Protein AF-A0A1Q3EIH6-F1 (afdb_monomer)

Foldseek 3Di:
DVVVVVVVVVVVVVVVVVVVVVVVVVVVVVVVVVVVVVVVVVVVVVVVVVVVVVVVVVVVVVVVVVVPPPPDDDPPPPPPDPDPDDDDDDDDDDPDDDPDDDDDDDDDPPDPDQPPVCVVVVNDNCVVVPPPPQDVVNVVVVVVVVVVVVVVVVVVVVVVVVVVVVVVVVVVVVVVVVVVVVVCVVDPPPPPPCDPPPDPPDDDDPDPDDDDDPDDDDPPDDDDDDDPDDDDDDDDDDDDDDDDDDDDDDDDDDDDDDD

Solvent-accessible surface area (backbone atoms only — not comparable to full-atom values): 17381 Å² total; per-residue (Å²): 111,72,71,58,55,54,54,53,50,55,51,51,52,53,51,53,53,52,51,52,52,52,52,51,53,52,51,51,52,53,50,52,52,55,50,52,50,52,52,53,49,52,52,52,51,53,52,52,51,53,53,50,52,53,51,50,52,53,52,51,51,54,52,51,53,66,66,63,69,60,86,76,77,79,84,75,81,75,77,81,76,85,75,89,73,92,75,86,80,79,85,79,86,80,88,75,85,83,89,72,90,78,89,77,78,91,78,76,95,66,80,80,70,68,54,72,72,31,60,77,67,73,44,78,70,58,84,75,65,69,75,82,74,62,53,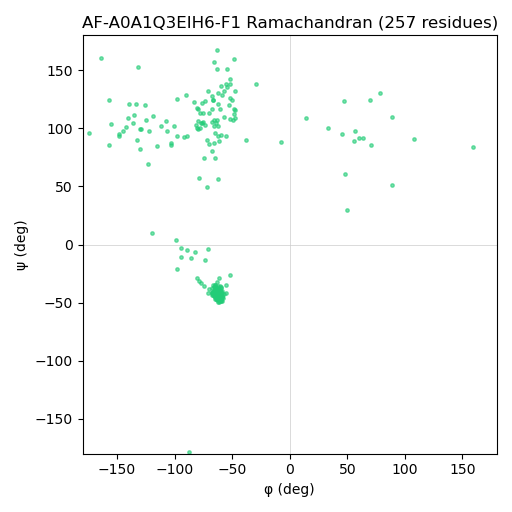71,68,57,47,53,50,50,51,52,53,50,52,50,52,53,52,52,52,49,52,51,50,54,52,48,52,53,53,50,52,54,51,51,53,52,50,52,52,51,51,49,51,53,50,50,56,50,48,52,67,75,49,63,74,76,67,73,75,79,62,81,79,78,76,79,90,72,78,90,73,87,74,88,78,80,83,88,79,93,69,89,83,72,92,76,87,74,91,76,88,80,84,78,82,77,78,87,80,92,74,89,77,81,86,78,88,81,91,79,88,86,82,88,78,88,82,86,84,84,84,88,86,88,132

Sequence (259 aa):
MRRALARVQKVKERKVEAAAKKKRVEEEVARKVAEEERKREAAAQASTARRKAAQEARKRAKQIHKISISPRRPIVELRRVKGKGKERVQAEAAGGDPDDGSNGEDNEDDDRTPCEQCRVRKLSCQMQAGVSNLTGKQLAVLESQMAQLLADNRQLREGQVKANTYHCHFNKKLNWLMMDATRRRRSPPETPEAGPSELSKKHRRIVDSDEDGKGEMEEKAEREGEEVEVEGGEEEVEEEGNELAPKKARSEKGKEREE

Secondary structure (DSSP, 8-state):
-HHHHHHHHHHHHHHHHHHHHHHHHHHHHHHHHHHHHHHHHHHHHHHHHHHHHHHHHHHHHHHHHHHH--S-----------------------------------------PPPHHHHHHT---TTSSSSTTS-HHHHHHHHHHHHHHHHHHHHHHHHHHHHHHHHHHHHHHHHHHHHHHHHHHHS-----------------------S------------------------------------------------

Mean predicted aligned error: 22.21 Å

Radius of gyration: 39.55 Å; Cα contacts (8 Å, |Δi|>4): 9; chains: 1; bounding box: 113×88×92 Å

Structure (mmCIF, N/CA/C/O backbone):
data_AF-A0A1Q3EIH6-F1
#
_entry.id   AF-A0A1Q3EIH6-F1
#
loop_
_atom_site.group_PDB
_atom_site.id
_atom_site.type_symbol
_atom_site.label_atom_id
_atom_site.label_alt_id
_atom_site.label_comp_id
_atom_site.label_asym_id
_atom_site.label_entity_id
_atom_site.label_seq_id
_atom_site.pdbx_PDB_ins_code
_atom_site.Cartn_x
_atom_site.Cartn_y
_atom_site.Cartn_z
_atom_site.occupancy
_atom_site.B_iso_or_equiv
_atom_site.auth_seq_id
_atom_site.auth_comp_id
_atom_site.auth_asym_id
_atom_site.auth_atom_id
_atom_site.pdbx_PDB_model_num
ATOM 1 N N . MET A 1 1 ? -37.575 13.767 54.301 1.00 76.44 1 MET A N 1
ATOM 2 C CA . MET A 1 1 ? -36.821 14.871 53.657 1.00 76.44 1 MET A CA 1
ATOM 3 C C . MET A 1 1 ? -35.423 14.464 53.170 1.00 76.44 1 MET A C 1
ATOM 5 O O . MET A 1 1 ? -35.231 14.416 51.963 1.00 76.44 1 MET A O 1
ATOM 9 N N . ARG A 1 2 ? -34.461 14.090 54.034 1.00 88.00 2 ARG A N 1
ATOM 10 C CA . ARG A 1 2 ? -33.053 13.825 53.625 1.00 88.00 2 ARG A CA 1
ATOM 11 C C . ARG A 1 2 ? -32.870 12.775 52.509 1.00 88.00 2 ARG A C 1
ATOM 13 O O . ARG A 1 2 ? -32.124 13.009 51.567 1.00 88.00 2 ARG A O 1
ATOM 20 N N . ARG A 1 3 ? -33.612 11.658 52.551 1.00 89.25 3 ARG A N 1
ATOM 21 C CA . ARG A 1 3 ? -33.568 10.614 51.499 1.00 89.25 3 ARG A CA 1
ATOM 22 C C . ARG A 1 3 ? -34.029 11.107 50.120 1.00 89.25 3 ARG A C 1
ATOM 24 O O . ARG A 1 3 ? -33.520 10.632 49.112 1.00 89.25 3 ARG A O 1
ATOM 31 N N . ALA A 1 4 ? -34.975 12.045 50.062 1.00 89.94 4 ALA A N 1
ATOM 32 C CA . ALA A 1 4 ? -35.469 12.581 48.793 1.00 89.94 4 ALA A CA 1
ATOM 33 C C . ALA A 1 4 ? -34.409 13.464 48.112 1.00 89.94 4 ALA A C 1
ATOM 35 O O . ALA A 1 4 ? -34.164 13.313 46.918 1.00 89.94 4 ALA A O 1
ATOM 36 N N . LEU A 1 5 ? -33.709 14.301 48.886 1.00 92.81 5 LEU A N 1
ATOM 37 C CA . LEU A 1 5 ? -32.622 15.148 48.380 1.00 92.81 5 LEU A CA 1
ATOM 38 C C . LEU A 1 5 ? -31.439 14.322 47.851 1.00 92.81 5 LEU A C 1
ATOM 40 O O . LEU A 1 5 ? -30.929 14.612 46.770 1.00 92.81 5 LEU A O 1
ATOM 44 N N . ALA A 1 6 ? -31.071 13.237 48.541 1.00 93.38 6 ALA A N 1
ATOM 45 C CA . ALA A 1 6 ? -30.008 12.333 48.093 1.00 93.38 6 ALA A CA 1
ATOM 46 C C . ALA A 1 6 ? -30.327 11.656 46.743 1.00 93.38 6 ALA A C 1
ATOM 48 O O . ALA A 1 6 ? -29.454 11.512 45.888 1.00 93.38 6 ALA A O 1
ATOM 49 N N . ARG A 1 7 ? -31.594 11.281 46.499 1.00 94.38 7 ARG A N 1
ATOM 50 C CA . ARG A 1 7 ? -32.013 10.718 45.200 1.00 94.38 7 ARG A CA 1
ATOM 51 C C . ARG A 1 7 ? -31.902 11.749 44.076 1.00 94.38 7 ARG A C 1
ATOM 53 O O . ARG A 1 7 ? -31.462 11.400 42.985 1.00 94.38 7 ARG A O 1
ATOM 60 N N . VAL A 1 8 ? -32.247 13.009 44.344 1.00 93.88 8 VAL A N 1
ATOM 61 C CA . VAL A 1 8 ? -32.117 14.102 43.367 1.00 93.88 8 VAL A CA 1
ATOM 62 C C . VAL A 1 8 ? -30.648 14.375 43.031 1.00 93.88 8 VAL A C 1
ATOM 64 O O . VAL A 1 8 ? -30.325 14.540 41.857 1.00 93.88 8 VAL A O 1
ATOM 67 N N . GLN A 1 9 ? -29.749 14.369 44.020 1.00 94.38 9 GLN A N 1
ATOM 68 C CA . GLN A 1 9 ? -28.306 14.517 43.785 1.00 94.38 9 GLN A CA 1
ATOM 69 C C . GLN A 1 9 ? -27.752 13.375 42.922 1.00 94.38 9 GLN A C 1
ATOM 71 O O . GLN A 1 9 ? -27.144 13.641 41.888 1.00 94.38 9 GLN A O 1
ATOM 76 N N . LYS A 1 10 ? -28.095 12.120 43.238 1.00 94.25 10 LYS A N 1
ATOM 77 C CA . LYS A 1 10 ? -27.665 10.950 42.455 1.00 94.25 10 LYS A CA 1
ATOM 78 C C . LYS A 1 10 ? -28.147 10.988 40.998 1.00 94.25 10 LYS A C 1
ATOM 80 O O . LYS A 1 10 ? -27.446 10.551 40.089 1.00 94.25 10 LYS A O 1
ATOM 85 N N . VAL A 1 11 ? -29.351 11.509 40.749 1.00 95.75 11 VAL A N 1
ATOM 86 C CA . VAL A 1 11 ? -29.871 11.693 39.382 1.00 95.75 11 VAL A CA 1
ATOM 87 C C . VAL A 1 11 ? -29.124 12.807 38.645 1.00 95.75 11 VAL A C 1
ATOM 89 O O . VAL A 1 11 ? -28.850 12.663 37.454 1.00 95.75 11 VAL A O 1
ATOM 92 N N . LYS A 1 12 ? -28.767 13.900 39.332 1.00 95.31 12 LYS A N 1
ATOM 93 C CA . LYS A 1 12 ? -27.964 14.983 38.746 1.00 95.31 12 LYS A CA 1
ATOM 94 C C . LYS A 1 12 ? -26.564 14.498 38.368 1.00 95.31 12 LYS A C 1
ATOM 96 O O . LYS A 1 12 ? -26.141 14.742 37.244 1.00 95.31 12 LYS A O 1
ATOM 101 N N . GLU A 1 13 ? -25.901 13.746 39.242 1.00 95.06 13 GLU A N 1
ATOM 102 C CA . GLU A 1 13 ? -24.580 13.157 38.975 1.00 95.06 13 GLU A CA 1
ATOM 103 C C . GLU A 1 13 ? -24.613 12.220 37.763 1.00 95.06 13 GLU A C 1
ATOM 105 O O . GLU A 1 13 ? -23.830 12.387 36.830 1.00 95.06 13 GLU A O 1
ATOM 110 N N . ARG A 1 14 ? -25.597 11.312 37.702 1.00 94.06 14 ARG A N 1
ATOM 111 C CA . ARG A 1 14 ? -25.783 10.415 36.548 1.00 94.06 14 ARG A CA 1
ATOM 112 C C . ARG A 1 14 ? -26.030 11.170 35.241 1.00 94.06 14 ARG A C 1
ATOM 114 O O . ARG A 1 14 ? -25.546 10.745 34.196 1.00 94.06 14 ARG A O 1
ATOM 121 N N . LYS A 1 15 ? -26.768 12.286 35.279 1.00 96.06 15 LYS A N 1
ATOM 122 C CA . LYS A 1 15 ? -26.977 13.140 34.098 1.00 96.06 15 LYS A CA 1
ATOM 123 C C . LYS A 1 15 ? -25.684 13.810 33.635 1.00 96.06 15 LYS A C 1
ATOM 125 O O . LYS A 1 15 ? -25.444 13.859 32.432 1.00 96.06 15 LYS A O 1
ATOM 130 N N . VAL A 1 16 ? -24.855 14.298 34.559 1.00 96.88 16 VAL A N 1
ATOM 131 C CA . VAL A 1 16 ? -23.557 14.909 34.223 1.00 96.88 16 VAL A CA 1
ATOM 132 C C . VAL A 1 16 ? -22.600 13.864 33.648 1.00 96.88 16 VAL A C 1
ATOM 134 O O . VAL A 1 16 ? -21.972 14.113 32.621 1.00 96.88 16 VAL A O 1
ATOM 137 N N . GLU A 1 17 ? -22.540 12.671 34.238 1.00 95.06 17 GLU A N 1
ATOM 138 C CA . GLU A 1 17 ? -21.691 11.585 33.743 1.00 95.06 17 GLU A CA 1
ATOM 139 C C . GLU A 1 17 ? -22.130 11.106 32.349 1.00 95.06 17 GLU A C 1
ATOM 141 O O . GLU A 1 17 ? -21.298 10.934 31.457 1.00 95.06 17 GLU A O 1
ATOM 146 N N . ALA A 1 18 ? -23.439 10.954 32.119 1.00 93.62 18 ALA A N 1
ATOM 147 C CA . ALA A 1 18 ? -23.974 10.594 30.807 1.00 93.62 18 ALA A CA 1
ATOM 148 C C . ALA A 1 18 ? -23.667 11.664 29.744 1.00 93.62 18 ALA A C 1
ATOM 150 O O . ALA A 1 18 ? -23.275 11.327 28.625 1.00 93.62 18 ALA A O 1
ATOM 151 N N . ALA A 1 19 ? -23.782 12.950 30.094 1.00 94.62 19 ALA A N 1
ATOM 152 C CA . ALA A 1 19 ? -23.421 14.048 29.199 1.00 94.62 19 ALA A CA 1
ATOM 153 C C . ALA A 1 19 ? -21.915 14.060 28.878 1.00 94.62 19 ALA A C 1
ATOM 155 O O . ALA A 1 19 ? -21.535 14.249 27.723 1.00 94.62 19 ALA A O 1
ATOM 156 N N . ALA A 1 20 ? -21.056 13.792 29.867 1.00 95.19 20 ALA A N 1
ATOM 157 C CA . ALA A 1 20 ? -19.612 13.697 29.665 1.00 95.19 20 ALA A CA 1
ATOM 158 C C . ALA A 1 20 ? -19.228 12.512 28.762 1.00 95.19 20 ALA A C 1
ATOM 160 O O . ALA A 1 20 ? -18.404 12.674 27.863 1.00 95.19 20 ALA A O 1
ATOM 161 N N . LYS A 1 21 ? -19.855 11.341 28.947 1.00 94.62 21 LYS A N 1
ATOM 162 C CA . LYS A 1 21 ? -19.646 10.170 28.077 1.00 94.62 21 LYS A CA 1
ATOM 163 C C . LYS A 1 21 ? -20.075 10.456 26.641 1.00 94.62 21 LYS A C 1
ATOM 165 O O . LYS A 1 21 ? -19.303 10.195 25.726 1.00 94.62 21 LYS A O 1
ATOM 170 N N . LYS A 1 22 ? -21.247 11.069 26.444 1.00 94.00 22 LYS A N 1
ATOM 171 C CA . LYS A 1 22 ? -21.721 11.457 25.107 1.00 94.00 22 LYS A CA 1
ATOM 172 C C . LYS A 1 22 ? -20.745 12.413 24.413 1.00 94.00 22 LYS A C 1
ATOM 174 O O . LYS A 1 22 ? -20.398 12.183 23.261 1.00 94.00 22 LYS A O 1
ATOM 179 N N . LYS A 1 23 ? -20.247 13.426 25.129 1.00 93.88 23 LYS A N 1
ATOM 180 C CA . LYS A 1 23 ? -19.288 14.395 24.578 1.00 93.88 23 LYS A CA 1
ATOM 181 C C . LYS A 1 23 ? -17.956 13.747 24.177 1.00 93.88 23 LYS A C 1
ATOM 183 O O . LYS A 1 23 ? -17.394 14.117 23.156 1.00 93.88 23 LYS A O 1
ATOM 188 N N . ARG A 1 24 ? -17.467 12.765 24.946 1.00 93.88 24 ARG A N 1
ATOM 189 C CA . ARG A 1 24 ? -16.240 12.021 24.604 1.00 93.88 24 ARG A CA 1
ATOM 190 C C . ARG A 1 24 ? -16.396 11.198 23.328 1.00 93.88 24 ARG A C 1
ATOM 192 O O . ARG A 1 24 ? -15.501 11.224 22.494 1.00 93.88 24 ARG A O 1
ATOM 199 N N . VAL A 1 25 ? -17.530 10.514 23.167 1.00 95.12 25 VAL A N 1
ATOM 200 C CA . VAL A 1 25 ? -17.816 9.737 21.950 1.00 95.12 25 VAL A CA 1
ATOM 201 C C . VAL A 1 25 ? -17.898 10.657 20.730 1.00 95.12 25 VAL A C 1
ATOM 203 O O . VAL A 1 25 ? -17.315 10.359 19.695 1.00 95.12 25 VAL A O 1
ATOM 206 N N . GLU A 1 26 ? -18.567 11.803 20.857 1.00 92.94 26 GLU A N 1
ATOM 207 C CA . GLU A 1 26 ? -18.682 12.782 19.770 1.00 92.94 26 GLU A CA 1
ATOM 208 C C . GLU A 1 26 ? -17.318 13.368 19.364 1.00 92.94 26 GLU A C 1
ATOM 210 O O . GLU A 1 26 ? -17.013 13.459 18.176 1.00 92.94 26 GLU A O 1
ATOM 215 N N . GLU A 1 27 ? -16.459 13.694 20.3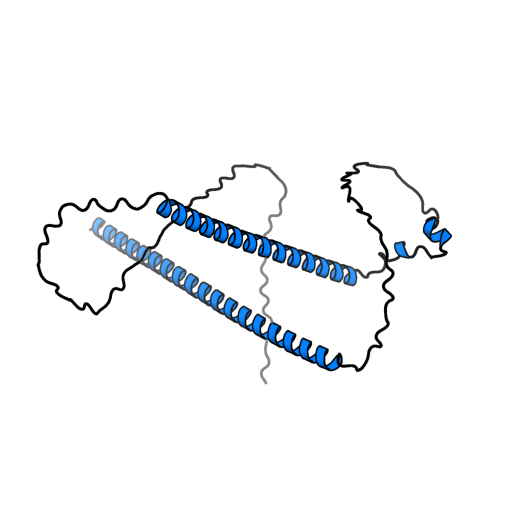35 1.00 94.25 27 GLU A N 1
ATOM 216 C CA . GLU A 1 27 ? -15.100 14.172 20.060 1.00 94.25 27 GLU A CA 1
ATOM 217 C C . GLU A 1 27 ? -14.230 13.097 19.388 1.00 94.25 27 GLU A C 1
ATOM 219 O O . GLU A 1 27 ? -13.470 13.402 18.469 1.00 94.25 27 GLU A O 1
ATOM 224 N N . GLU A 1 28 ? -14.345 11.834 19.804 1.00 94.00 28 GLU A N 1
ATOM 225 C CA . GLU A 1 28 ? -13.605 10.730 19.188 1.00 94.00 28 GLU A CA 1
ATOM 226 C C . GLU A 1 28 ? -14.033 10.504 17.731 1.00 94.00 28 GLU A C 1
ATOM 228 O O . GLU A 1 28 ? -13.183 10.337 16.852 1.00 94.00 28 GLU A O 1
ATOM 233 N N . VAL A 1 29 ? -15.339 10.562 17.455 1.00 95.06 29 VAL A N 1
ATOM 234 C CA . VAL A 1 29 ? -15.869 10.476 16.088 1.00 95.06 29 VAL A CA 1
ATOM 235 C C . VAL A 1 29 ? -15.356 11.643 15.243 1.00 95.06 29 VAL A C 1
ATOM 237 O O . VAL A 1 29 ? -14.861 11.419 14.139 1.00 95.06 29 VAL A O 1
ATOM 240 N N . ALA A 1 30 ? -15.373 12.872 15.769 1.00 94.25 30 ALA A N 1
ATOM 241 C CA . ALA A 1 30 ? -14.841 14.037 15.064 1.00 94.25 30 ALA A CA 1
ATOM 242 C C . ALA A 1 30 ? -13.336 13.905 14.757 1.00 94.25 30 ALA A C 1
ATOM 244 O O . ALA A 1 30 ? -12.897 14.235 13.653 1.00 94.25 30 ALA A O 1
ATOM 245 N N . ARG A 1 31 ? -12.541 13.368 15.694 1.00 93.06 31 ARG A N 1
ATOM 246 C CA . ARG A 1 31 ? -11.108 13.102 15.478 1.00 93.06 31 ARG A CA 1
ATOM 247 C C . ARG A 1 31 ? -10.876 12.054 14.391 1.00 93.06 31 ARG A C 1
ATOM 249 O O . ARG A 1 31 ? -10.030 12.276 13.528 1.00 93.06 31 ARG A O 1
ATOM 256 N N . LYS A 1 32 ? -11.637 10.954 14.395 1.00 94.75 32 LYS A N 1
ATOM 257 C CA . LYS A 1 32 ? -11.537 9.897 13.373 1.00 94.75 32 LYS A CA 1
ATOM 258 C C . LYS A 1 32 ? -11.872 10.419 11.976 1.00 94.75 32 LYS A C 1
ATOM 260 O O . LYS A 1 32 ? -11.145 10.118 11.034 1.00 94.75 32 LYS A O 1
ATOM 265 N N . VAL A 1 33 ? -12.912 11.246 11.849 1.00 94.38 33 VAL A N 1
ATOM 266 C CA . VAL A 1 33 ? -13.287 11.871 10.568 1.00 94.38 33 VAL A CA 1
ATOM 267 C C . VAL A 1 33 ? -12.188 12.817 10.071 1.00 94.38 33 VAL A C 1
ATOM 269 O O . VAL A 1 33 ? -11.770 12.716 8.920 1.00 94.38 33 VAL A O 1
ATOM 272 N N . ALA A 1 34 ? -11.653 13.680 10.941 1.00 94.38 34 ALA A N 1
ATOM 273 C CA . ALA A 1 34 ? -10.580 14.605 10.570 1.00 94.38 34 ALA A CA 1
ATOM 274 C C . ALA A 1 34 ? -9.273 13.884 10.183 1.00 94.38 34 ALA A C 1
ATOM 276 O O . ALA A 1 34 ? -8.552 14.321 9.284 1.00 94.38 34 ALA A O 1
ATOM 277 N N . GLU A 1 35 ? -8.944 12.775 10.849 1.00 92.88 35 GLU A N 1
ATOM 278 C CA . GLU A 1 35 ? -7.783 11.955 10.494 1.00 92.88 35 GLU A CA 1
ATOM 279 C C . GLU A 1 35 ? -7.966 11.274 9.131 1.00 92.88 35 GLU A C 1
ATOM 281 O O . GLU A 1 35 ? -7.036 11.237 8.321 1.00 92.88 35 GLU A O 1
ATOM 286 N N . GLU A 1 36 ? -9.164 10.759 8.850 1.00 92.38 36 GLU A N 1
ATOM 287 C CA . GLU A 1 36 ? -9.474 10.126 7.570 1.00 92.38 36 GLU A CA 1
ATOM 288 C C . GLU A 1 36 ? -9.404 11.127 6.407 1.00 92.38 36 GLU A C 1
ATOM 290 O O . GLU A 1 36 ? -8.822 10.828 5.362 1.00 92.38 36 GLU A O 1
ATOM 295 N N . GLU A 1 37 ? -9.906 12.346 6.607 1.00 93.94 37 GLU A N 1
ATOM 296 C CA . GLU A 1 37 ? -9.811 13.427 5.625 1.00 93.94 37 GLU A CA 1
ATOM 297 C C . GLU A 1 37 ? -8.350 13.794 5.325 1.00 93.94 37 GLU A C 1
ATOM 299 O O . GLU A 1 37 ? -7.954 13.847 4.158 1.00 93.94 37 GLU A O 1
ATOM 304 N N . ARG A 1 38 ? -7.502 13.919 6.357 1.00 93.69 38 ARG A N 1
ATOM 305 C CA . ARG A 1 38 ? -6.055 14.148 6.177 1.00 93.69 38 ARG A CA 1
ATOM 306 C C . ARG A 1 38 ? -5.379 13.017 5.404 1.00 93.69 38 ARG A C 1
ATOM 308 O O . ARG A 1 38 ? -4.519 13.279 4.563 1.00 93.69 38 ARG A O 1
ATOM 315 N N . LYS A 1 39 ? -5.765 11.759 5.649 1.00 92.81 39 LYS A N 1
ATOM 316 C CA . LYS A 1 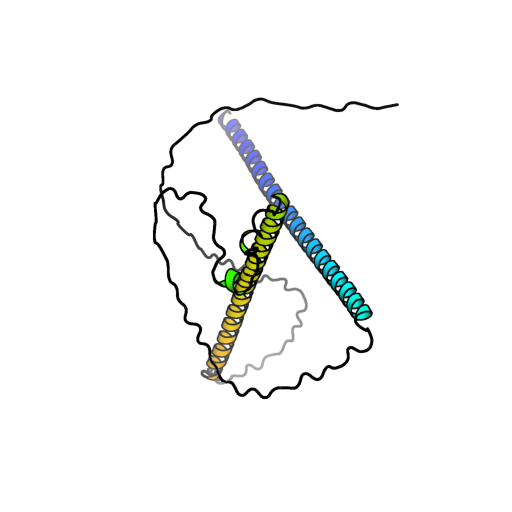39 ? -5.253 10.604 4.889 1.00 92.81 39 LYS A CA 1
ATOM 317 C C . LYS A 1 39 ? -5.672 10.673 3.419 1.00 92.81 39 LYS A C 1
ATOM 319 O O . LYS A 1 39 ? -4.839 10.427 2.543 1.00 92.81 39 LYS A O 1
ATOM 32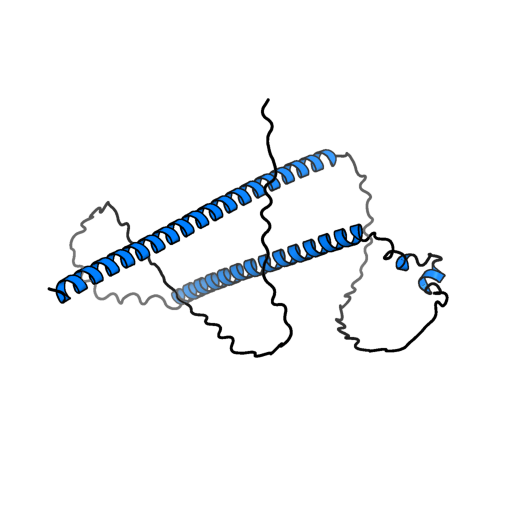4 N N . ARG A 1 40 ? -6.926 11.042 3.132 1.00 92.44 40 ARG A N 1
ATOM 325 C CA . ARG A 1 40 ? -7.424 11.230 1.757 1.00 92.44 40 ARG A CA 1
ATOM 326 C C . ARG A 1 40 ? -6.689 12.363 1.043 1.00 92.44 40 ARG A C 1
ATOM 328 O O . ARG A 1 40 ? -6.277 12.187 -0.105 1.00 92.44 40 ARG A O 1
ATOM 335 N N . GLU A 1 41 ? -6.460 13.486 1.719 1.00 92.81 41 GLU A N 1
ATOM 336 C CA . GLU A 1 41 ? -5.722 14.615 1.153 1.00 92.81 41 GLU A CA 1
ATOM 337 C C . GLU A 1 41 ? -4.261 14.245 0.860 1.00 92.81 41 GLU A C 1
ATOM 339 O O . GLU A 1 41 ? -3.779 14.461 -0.254 1.00 92.81 41 GLU A O 1
ATOM 344 N N . ALA A 1 42 ? -3.572 13.593 1.802 1.00 94.19 42 ALA A N 1
ATOM 345 C CA . ALA A 1 42 ? -2.201 13.125 1.604 1.00 94.19 42 ALA A CA 1
ATOM 346 C C . ALA A 1 42 ? -2.092 12.138 0.426 1.00 94.19 42 ALA A C 1
ATOM 348 O O . ALA A 1 42 ? -1.169 12.230 -0.389 1.00 94.19 42 ALA A O 1
ATOM 349 N N . ALA A 1 43 ? -3.060 11.228 0.278 1.00 92.31 43 ALA A N 1
ATOM 350 C CA . ALA A 1 43 ? -3.115 10.303 -0.851 1.00 92.31 43 ALA A CA 1
ATOM 351 C C . ALA A 1 43 ? -3.329 11.031 -2.193 1.00 92.31 43 ALA A C 1
ATOM 353 O O . ALA A 1 43 ? -2.666 10.714 -3.189 1.00 92.31 43 ALA A O 1
ATOM 354 N N . ALA A 1 44 ? -4.206 12.039 -2.226 1.00 94.50 44 ALA A N 1
ATOM 355 C CA . ALA A 1 44 ? -4.424 12.869 -3.408 1.00 94.50 44 ALA A CA 1
ATOM 356 C C . ALA A 1 44 ? -3.155 13.655 -3.783 1.00 94.50 44 ALA A C 1
ATOM 358 O O . ALA A 1 44 ? -2.728 13.633 -4.943 1.00 94.50 44 ALA A O 1
ATOM 359 N N . GLN A 1 45 ? -2.489 14.272 -2.804 1.00 93.25 45 GLN A N 1
ATOM 360 C CA . GLN A 1 45 ? -1.227 14.982 -3.010 1.00 93.25 45 GLN A CA 1
ATOM 361 C C . GLN A 1 45 ? -0.136 14.041 -3.546 1.00 93.25 45 GLN A C 1
ATOM 363 O O . GLN A 1 45 ? 0.489 14.349 -4.565 1.00 93.25 45 GLN A O 1
ATOM 368 N N . ALA A 1 46 ? 0.026 12.848 -2.969 1.00 93.06 46 ALA A N 1
ATOM 369 C CA . ALA A 1 46 ? 0.983 11.850 -3.449 1.00 93.06 46 ALA A CA 1
ATOM 370 C C . ALA A 1 46 ? 0.698 11.407 -4.898 1.00 93.06 46 ALA A C 1
ATOM 372 O O . ALA A 1 46 ? 1.620 11.287 -5.711 1.00 93.06 46 ALA A O 1
ATOM 373 N N . SER A 1 47 ? -0.574 11.214 -5.261 1.00 93.38 47 SER A N 1
ATOM 374 C CA . SER A 1 47 ? -0.979 10.887 -6.635 1.00 93.38 47 SER A CA 1
ATOM 375 C C . SER A 1 47 ? -0.621 12.005 -7.623 1.00 93.38 47 SER A C 1
ATOM 377 O O . SER A 1 47 ? -0.028 11.754 -8.680 1.00 93.38 47 SER A O 1
ATOM 379 N N . THR A 1 48 ? -0.895 13.264 -7.265 1.00 94.94 48 THR A N 1
ATOM 380 C CA . THR A 1 48 ? -0.534 14.409 -8.115 1.00 94.94 48 THR A CA 1
ATOM 381 C C . THR A 1 48 ? 0.981 14.567 -8.268 1.00 94.94 48 THR A C 1
ATOM 383 O O . THR A 1 48 ? 1.451 14.813 -9.382 1.00 94.94 48 THR A O 1
ATOM 386 N N . ALA A 1 49 ? 1.758 14.351 -7.202 1.00 95.25 49 ALA A N 1
ATOM 387 C CA . ALA A 1 49 ? 3.219 14.373 -7.241 1.00 95.25 49 ALA A CA 1
ATOM 388 C C . ALA A 1 49 ? 3.778 13.286 -8.175 1.00 95.25 49 ALA A C 1
ATOM 390 O O . ALA A 1 49 ? 4.594 13.587 -9.050 1.00 95.25 49 ALA A O 1
ATOM 391 N N . ARG A 1 50 ? 3.267 12.047 -8.087 1.00 90.81 50 ARG A N 1
ATOM 392 C CA . ARG A 1 50 ? 3.637 10.946 -9.000 1.00 90.81 50 ARG A CA 1
ATOM 393 C C . ARG A 1 50 ? 3.334 11.282 -10.458 1.00 90.81 50 ARG A C 1
ATOM 395 O O . ARG A 1 50 ? 4.169 11.053 -11.332 1.00 90.81 50 ARG A O 1
ATOM 402 N N . ARG A 1 51 ? 2.166 11.873 -10.736 1.00 95.88 51 ARG A N 1
ATOM 403 C CA . ARG A 1 51 ? 1.794 12.298 -12.095 1.00 95.88 51 ARG A CA 1
ATOM 404 C C . ARG A 1 51 ? 2.736 13.379 -12.630 1.00 95.88 51 ARG A C 1
ATOM 406 O O . ARG A 1 51 ? 3.142 13.293 -13.790 1.00 95.88 51 ARG A O 1
ATOM 413 N N . LYS A 1 52 ? 3.107 14.365 -11.806 1.00 96.88 52 LYS A N 1
ATOM 414 C CA . LYS A 1 52 ? 4.075 15.413 -12.176 1.00 96.88 52 LYS A CA 1
ATOM 415 C C . LYS A 1 52 ? 5.458 14.821 -12.465 1.00 96.88 52 LYS A C 1
ATOM 417 O O . LYS A 1 52 ? 6.003 15.084 -13.535 1.00 96.88 52 LYS A O 1
ATOM 422 N N . ALA A 1 53 ? 5.967 13.953 -11.590 1.00 94.31 53 ALA A N 1
ATOM 423 C CA . ALA A 1 53 ? 7.252 13.277 -11.779 1.00 94.31 53 ALA A CA 1
ATOM 424 C C . ALA A 1 53 ? 7.283 12.438 -13.071 1.00 94.31 53 ALA A C 1
ATOM 426 O O . ALA A 1 53 ? 8.217 12.537 -13.866 1.00 94.31 53 ALA A O 1
ATOM 427 N N . ALA A 1 54 ? 6.219 11.676 -13.351 1.00 94.81 54 ALA A N 1
ATOM 428 C CA . ALA A 1 54 ? 6.108 10.899 -14.585 1.00 94.81 54 ALA A CA 1
ATOM 429 C C . ALA A 1 54 ? 6.075 11.786 -15.844 1.00 94.81 54 ALA A C 1
ATOM 431 O O . ALA A 1 54 ? 6.666 11.446 -16.872 1.00 94.81 54 ALA A O 1
ATOM 432 N N . GLN A 1 55 ? 5.399 12.938 -15.787 1.00 96.31 55 GLN A N 1
ATOM 433 C CA . GLN A 1 55 ? 5.399 13.899 -16.892 1.00 96.31 55 GLN A CA 1
ATOM 434 C C . GLN A 1 55 ? 6.778 14.527 -17.113 1.00 96.31 55 GLN A C 1
ATOM 436 O O . GLN A 1 55 ? 7.194 14.680 -18.263 1.00 96.31 55 GLN A O 1
ATOM 441 N N . GLU A 1 56 ? 7.498 14.866 -16.047 1.00 96.94 56 GLU A N 1
ATOM 442 C CA . GLU A 1 56 ? 8.859 15.391 -16.144 1.00 96.94 56 GLU A CA 1
ATOM 443 C C . GLU A 1 56 ? 9.822 14.354 -16.736 1.00 96.94 56 GLU A C 1
ATOM 445 O O . GLU A 1 56 ? 10.545 14.663 -17.684 1.00 96.94 56 GLU A O 1
ATOM 450 N N . ALA A 1 57 ? 9.757 13.100 -16.279 1.00 93.12 57 ALA A N 1
ATOM 451 C CA . ALA A 1 57 ? 10.542 12.003 -16.841 1.00 93.12 57 ALA A CA 1
ATOM 452 C C . ALA A 1 57 ? 10.287 11.834 -18.350 1.00 93.12 57 ALA A C 1
ATOM 454 O O . ALA A 1 57 ? 11.228 11.716 -19.137 1.00 93.12 57 ALA A O 1
ATOM 455 N N . ARG A 1 58 ? 9.022 11.925 -18.789 1.00 93.12 58 ARG A N 1
ATOM 456 C CA . ARG A 1 58 ? 8.667 11.911 -20.221 1.00 93.12 58 ARG A CA 1
ATOM 457 C C . ARG A 1 58 ? 9.262 13.097 -20.986 1.00 93.12 58 ARG A C 1
ATOM 459 O O . ARG A 1 58 ? 9.693 12.921 -22.125 1.00 93.12 58 ARG A O 1
ATOM 466 N N . LYS A 1 59 ? 9.288 14.300 -20.400 1.00 94.44 59 LYS A N 1
ATOM 467 C CA . LYS A 1 59 ? 9.921 15.479 -21.022 1.00 94.44 59 LYS A CA 1
ATOM 468 C C . LYS A 1 59 ? 11.433 15.284 -21.169 1.00 94.44 59 LYS A C 1
ATOM 470 O O . LYS A 1 59 ? 11.955 15.525 -22.257 1.00 94.44 59 LYS A O 1
ATOM 475 N N . ARG A 1 60 ? 12.108 14.778 -20.130 1.00 90.56 60 ARG A N 1
ATOM 476 C CA . ARG A 1 60 ? 13.548 14.467 -20.160 1.00 90.56 60 ARG A CA 1
ATOM 477 C C . ARG A 1 60 ? 13.879 13.407 -21.212 1.00 90.56 60 ARG A C 1
ATOM 479 O O . ARG A 1 60 ? 14.772 13.617 -22.023 1.00 90.56 60 ARG A O 1
ATOM 486 N N . ALA A 1 61 ? 13.101 12.326 -21.287 1.00 89.44 61 ALA A N 1
ATOM 487 C CA . ALA A 1 61 ? 13.281 11.293 -22.309 1.00 89.44 61 ALA A CA 1
ATOM 488 C C . ALA A 1 61 ? 13.161 11.855 -23.739 1.00 89.44 61 ALA A C 1
ATOM 490 O O . ALA A 1 61 ? 13.976 11.542 -24.606 1.00 89.44 61 ALA A O 1
ATOM 491 N N . LYS A 1 62 ? 12.191 12.750 -23.984 1.00 89.00 62 LYS A N 1
ATOM 492 C CA . LYS A 1 62 ? 12.053 13.437 -25.280 1.00 89.00 62 LYS A CA 1
ATOM 493 C C . LYS A 1 62 ? 13.236 14.359 -25.591 1.00 89.00 62 LYS A C 1
ATOM 495 O O . LYS A 1 62 ? 13.624 14.447 -26.752 1.00 89.00 62 LYS A O 1
ATOM 500 N N . GLN A 1 63 ? 13.805 15.044 -24.598 1.00 86.31 63 GLN A N 1
ATOM 501 C CA . GLN A 1 63 ? 15.019 15.848 -24.791 1.00 86.31 63 GLN A CA 1
ATOM 502 C C . GLN A 1 63 ? 16.226 14.975 -25.146 1.00 86.31 63 GLN A C 1
ATOM 504 O O . GLN A 1 63 ? 16.926 15.290 -26.104 1.00 86.31 63 GLN A O 1
ATOM 509 N N . ILE A 1 64 ? 16.421 13.852 -24.449 1.00 79.88 64 ILE A N 1
ATOM 510 C CA . ILE A 1 64 ? 17.493 12.894 -24.758 1.00 79.88 64 ILE A CA 1
ATOM 511 C C . ILE A 1 64 ? 17.348 12.383 -26.194 1.00 79.88 64 ILE A C 1
ATOM 513 O O . ILE A 1 64 ? 18.322 12.392 -26.941 1.00 79.88 64 ILE A O 1
ATOM 517 N N . HIS A 1 65 ? 16.130 12.026 -26.617 1.00 72.44 65 HIS A N 1
ATOM 518 C CA . HIS A 1 65 ? 15.891 11.553 -27.981 1.00 72.44 65 HIS A CA 1
ATOM 519 C C . HIS A 1 65 ? 16.225 12.609 -29.048 1.00 72.44 65 HIS A C 1
ATOM 521 O O . HIS A 1 65 ? 16.758 12.268 -30.098 1.00 72.44 65 HIS A O 1
ATOM 527 N N . LYS A 1 66 ? 15.980 13.900 -28.777 1.00 71.69 66 LYS A N 1
ATOM 528 C CA . LYS A 1 66 ? 16.363 14.992 -29.690 1.00 71.69 66 LYS A CA 1
ATOM 529 C C . LYS A 1 66 ? 17.880 15.161 -29.816 1.00 71.69 66 LYS A C 1
ATOM 531 O O . LYS A 1 66 ? 18.350 15.487 -30.897 1.00 71.69 66 LYS A O 1
ATOM 536 N N . ILE A 1 67 ? 18.634 14.929 -28.741 1.00 71.88 67 ILE A N 1
ATOM 537 C CA . ILE A 1 67 ? 20.104 15.034 -28.740 1.00 71.88 67 ILE A CA 1
ATOM 538 C C . ILE A 1 67 ? 20.744 13.767 -29.341 1.00 71.88 67 ILE A C 1
ATOM 540 O O . ILE A 1 67 ? 21.813 13.835 -29.941 1.00 71.88 67 ILE A O 1
ATOM 544 N N . SER A 1 68 ? 20.084 12.607 -29.234 1.00 57.78 68 SER A N 1
ATOM 545 C CA . SER A 1 68 ? 20.601 11.329 -29.737 1.00 57.78 68 SER A CA 1
ATOM 546 C C . SER A 1 68 ? 20.372 11.084 -31.231 1.00 57.78 68 SER A C 1
ATOM 548 O O . SER A 1 68 ? 20.912 10.112 -31.757 1.00 57.78 68 SER A O 1
ATOM 550 N N . ILE A 1 69 ? 19.623 11.940 -31.938 1.00 56.00 69 ILE A N 1
ATOM 551 C CA . ILE A 1 69 ? 19.603 11.959 -33.414 1.00 56.00 69 ILE A CA 1
ATOM 552 C C . ILE A 1 69 ? 20.872 12.689 -33.889 1.00 56.00 69 ILE A C 1
ATOM 554 O O . ILE A 1 69 ? 20.833 13.711 -34.564 1.00 56.00 69 ILE A O 1
ATOM 558 N N . SER A 1 70 ? 22.030 12.173 -33.477 1.00 51.47 70 SER A N 1
ATOM 559 C CA . SER A 1 70 ? 23.300 12.484 -34.119 1.00 51.47 70 SER A CA 1
ATOM 560 C C . SER A 1 70 ? 23.417 11.558 -35.334 1.00 51.47 70 SER A C 1
ATOM 562 O O . SER A 1 70 ? 23.275 10.337 -35.184 1.00 51.47 70 SER A O 1
ATOM 564 N N . PRO A 1 71 ? 23.587 12.095 -36.552 1.00 55.62 71 PRO A N 1
ATOM 565 C CA . PRO A 1 71 ? 23.592 11.290 -37.757 1.00 55.62 71 PRO A CA 1
ATOM 566 C C . PRO A 1 71 ? 24.833 10.390 -37.778 1.00 55.62 71 PRO A C 1
ATOM 568 O O . PRO A 1 71 ? 25.958 10.867 -37.697 1.00 55.62 71 PRO A O 1
ATOM 571 N N . ARG A 1 72 ? 24.601 9.086 -37.983 1.00 50.34 72 ARG A N 1
ATOM 572 C CA . ARG A 1 72 ? 25.590 8.075 -38.403 1.00 50.34 72 ARG A CA 1
ATOM 573 C C . ARG A 1 72 ? 26.644 7.708 -37.352 1.00 50.34 72 ARG A C 1
ATOM 575 O O . ARG A 1 72 ? 27.793 8.132 -37.418 1.00 50.34 72 ARG A O 1
ATOM 582 N N . ARG A 1 73 ? 26.307 6.752 -36.480 1.00 55.28 73 ARG A N 1
ATOM 583 C CA . ARG A 1 73 ? 27.342 5.807 -36.035 1.00 55.28 73 ARG A CA 1
ATOM 584 C C . ARG A 1 73 ? 27.613 4.841 -37.196 1.00 55.28 73 ARG A C 1
ATOM 586 O O . ARG A 1 73 ? 26.649 4.243 -37.679 1.00 55.28 73 ARG A O 1
ATOM 593 N N . PRO A 1 74 ? 28.859 4.710 -37.682 1.00 57.06 74 PRO A N 1
ATOM 594 C CA . PRO A 1 74 ? 29.191 3.702 -38.676 1.00 57.06 74 PRO A CA 1
ATOM 595 C C . PRO A 1 74 ? 28.852 2.326 -38.102 1.00 57.06 74 PRO A C 1
ATOM 597 O O . PRO A 1 74 ? 29.225 2.001 -36.973 1.00 57.06 74 PRO A O 1
ATOM 600 N N . ILE A 1 75 ? 28.094 1.548 -38.870 1.00 57.41 75 ILE A N 1
ATOM 601 C CA . ILE A 1 75 ? 27.825 0.142 -38.585 1.00 57.41 75 ILE A CA 1
ATOM 602 C C . ILE A 1 75 ? 29.173 -0.565 -38.709 1.00 57.41 75 ILE A C 1
ATOM 604 O O . ILE A 1 75 ? 29.629 -0.864 -39.807 1.00 57.41 75 ILE A O 1
ATOM 608 N N . VAL A 1 76 ? 29.855 -0.764 -37.584 1.00 63.44 76 VAL A N 1
ATOM 609 C CA . VAL A 1 76 ? 31.001 -1.666 -37.540 1.00 63.44 76 VAL A CA 1
ATOM 610 C C . VAL A 1 76 ? 30.413 -3.069 -37.567 1.00 63.44 76 VAL A C 1
ATOM 612 O O . VAL A 1 76 ? 29.808 -3.516 -36.591 1.00 63.44 76 VAL A O 1
ATOM 615 N N . GLU A 1 77 ? 30.520 -3.732 -38.716 1.00 57.81 77 GLU A N 1
ATOM 616 C CA . GLU A 1 77 ? 30.160 -5.136 -38.883 1.00 57.81 77 GLU A CA 1
ATOM 617 C C . GLU A 1 77 ? 31.013 -5.988 -37.935 1.00 57.81 77 GLU A C 1
ATOM 619 O O . GLU A 1 77 ? 32.141 -6.379 -38.236 1.00 57.81 77 GLU A O 1
ATOM 624 N N . LEU A 1 78 ? 30.478 -6.279 -36.750 1.00 58.91 78 LEU A N 1
ATOM 625 C CA . LEU A 1 78 ? 31.041 -7.291 -35.870 1.00 58.91 78 LEU A CA 1
ATOM 626 C C . LEU A 1 78 ? 30.884 -8.640 -36.573 1.00 58.91 78 LEU A C 1
ATOM 628 O O . LEU A 1 78 ? 29.796 -9.221 -36.612 1.00 58.91 78 LEU A O 1
ATOM 632 N N . ARG A 1 79 ? 31.988 -9.123 -37.154 1.00 56.44 79 ARG A N 1
ATOM 633 C CA . ARG A 1 79 ? 32.119 -10.474 -37.706 1.00 56.44 79 ARG A CA 1
ATOM 634 C C . ARG A 1 79 ? 31.581 -11.472 -36.678 1.00 56.44 79 ARG A C 1
ATOM 636 O O . ARG A 1 79 ? 32.202 -11.708 -35.645 1.00 56.44 79 ARG A O 1
ATOM 643 N N . ARG A 1 80 ? 30.424 -12.071 -36.974 1.00 55.81 80 ARG A N 1
ATOM 644 C CA . ARG A 1 80 ? 29.881 -13.218 -36.240 1.00 55.81 80 ARG A CA 1
ATOM 645 C C . ARG A 1 80 ? 30.857 -14.385 -36.381 1.00 55.81 80 ARG A C 1
ATOM 647 O O . ARG A 1 80 ? 30.794 -15.145 -37.344 1.00 55.81 80 ARG A O 1
ATOM 654 N N . VAL A 1 81 ? 31.768 -14.523 -35.424 1.00 52.72 81 VAL A N 1
ATOM 655 C CA . VAL A 1 81 ? 32.562 -15.740 -35.257 1.00 52.72 81 VAL A CA 1
ATOM 656 C C . VAL A 1 81 ? 31.624 -16.861 -34.821 1.00 52.72 81 VAL A C 1
ATOM 658 O O . VAL A 1 81 ? 30.970 -16.805 -33.782 1.00 52.72 81 VAL A O 1
ATOM 661 N N . LYS A 1 82 ? 31.519 -17.872 -35.682 1.00 55.84 82 LYS A N 1
ATOM 662 C CA . LYS A 1 82 ? 30.704 -19.075 -35.514 1.00 55.84 82 LYS A CA 1
ATOM 663 C C . LYS A 1 82 ? 31.375 -19.998 -34.491 1.00 55.84 82 LYS A C 1
ATOM 665 O O . LYS A 1 82 ? 31.983 -20.996 -34.858 1.00 55.84 82 LYS A O 1
ATOM 670 N N . GLY A 1 83 ? 31.292 -19.646 -33.212 1.00 53.34 83 GLY A N 1
ATOM 671 C CA . GLY A 1 83 ? 31.739 -20.492 -32.107 1.00 53.34 83 GLY A CA 1
ATOM 672 C C . GLY A 1 83 ? 30.693 -21.554 -31.774 1.00 53.34 83 GLY A C 1
ATOM 673 O O . GLY A 1 83 ? 29.706 -21.269 -31.103 1.00 53.34 83 GLY A O 1
ATOM 674 N N . LYS A 1 84 ? 30.898 -22.788 -32.247 1.00 57.12 84 LYS A N 1
ATOM 675 C CA . LYS A 1 84 ? 30.277 -23.984 -31.661 1.00 57.12 84 LYS A CA 1
ATOM 676 C C . LYS A 1 84 ? 30.997 -24.263 -30.337 1.00 57.12 84 LYS A C 1
ATOM 678 O O . LYS A 1 84 ? 32.098 -24.794 -30.361 1.00 57.12 84 LYS A O 1
ATOM 683 N N . GLY A 1 85 ? 30.386 -23.918 -29.209 1.00 50.00 85 GLY A N 1
ATOM 684 C CA . GLY A 1 85 ? 30.921 -24.223 -27.882 1.00 50.00 85 GLY A CA 1
ATOM 685 C C . GLY A 1 85 ? 29.787 -24.446 -26.895 1.00 50.00 85 GLY A C 1
ATOM 686 O O . GLY A 1 85 ? 29.221 -23.495 -26.369 1.00 50.00 85 GLY A O 1
ATOM 687 N N . LYS A 1 86 ? 29.413 -25.713 -26.704 1.00 58.28 86 LYS A N 1
ATOM 688 C CA . LYS A 1 86 ? 28.642 -26.159 -25.544 1.00 58.28 86 LYS A CA 1
ATOM 689 C C . LYS A 1 86 ? 29.611 -26.189 -24.368 1.00 58.28 86 LYS A C 1
ATOM 691 O O . LYS A 1 86 ? 30.471 -27.059 -24.354 1.00 58.28 86 LYS A O 1
ATOM 696 N N . GLU A 1 87 ? 29.420 -25.332 -23.379 1.00 47.19 87 GLU A N 1
ATOM 697 C CA . GLU A 1 87 ? 29.941 -25.601 -22.044 1.00 47.19 87 GLU A CA 1
ATOM 698 C C . GLU A 1 87 ? 28.902 -25.161 -21.018 1.00 47.19 87 GLU A C 1
ATOM 700 O O . GLU A 1 87 ? 28.563 -23.987 -20.880 1.00 47.19 87 GLU A O 1
ATOM 705 N N . ARG A 1 88 ? 28.299 -26.165 -20.378 1.00 54.41 88 ARG A N 1
ATOM 706 C CA . ARG A 1 88 ? 27.471 -25.993 -19.193 1.00 54.41 88 ARG A CA 1
ATOM 707 C C . ARG A 1 88 ? 28.441 -25.902 -18.022 1.00 54.41 88 ARG A C 1
ATOM 709 O O . ARG A 1 88 ? 28.946 -26.934 -17.597 1.00 54.41 88 ARG A O 1
ATOM 716 N N . VAL A 1 89 ? 28.683 -24.703 -17.510 1.00 47.44 89 VAL A N 1
ATOM 717 C CA . VAL A 1 89 ? 29.316 -24.554 -16.198 1.00 47.44 89 VAL A CA 1
ATOM 718 C C . VAL A 1 89 ? 28.224 -24.781 -15.159 1.00 47.44 89 VAL A C 1
ATOM 720 O O . VAL A 1 89 ? 27.297 -23.980 -15.026 1.00 47.44 89 VAL A O 1
ATOM 723 N N . GLN A 1 90 ? 28.283 -25.945 -14.513 1.00 47.41 90 GLN A N 1
ATOM 724 C CA . GLN A 1 90 ? 27.499 -26.250 -13.324 1.00 47.41 90 GLN A CA 1
ATOM 725 C C . GLN A 1 90 ? 27.992 -25.341 -12.197 1.00 47.41 90 GLN A C 1
ATOM 727 O O . GLN A 1 90 ? 29.183 -25.296 -11.908 1.00 47.41 90 GLN A O 1
ATOM 732 N N . ALA A 1 91 ? 27.074 -24.589 -11.598 1.00 44.78 91 ALA A N 1
ATOM 733 C CA . ALA A 1 91 ? 27.323 -23.881 -10.357 1.00 44.78 91 ALA A CA 1
ATOM 734 C C . ALA A 1 91 ? 27.200 -24.893 -9.212 1.00 44.78 91 ALA A C 1
ATOM 736 O O . ALA A 1 91 ? 26.088 -25.240 -8.813 1.00 44.78 91 ALA A O 1
ATOM 737 N N . GLU A 1 92 ? 28.332 -25.397 -8.726 1.00 49.25 92 GLU A N 1
ATOM 738 C CA . GLU A 1 92 ? 28.383 -26.081 -7.438 1.00 49.25 92 GLU A CA 1
ATOM 739 C C . GLU A 1 92 ? 28.326 -25.033 -6.323 1.00 49.25 92 GLU A C 1
ATOM 741 O O . GLU A 1 92 ? 29.127 -24.099 -6.256 1.00 49.25 92 GLU A O 1
ATOM 746 N N . ALA A 1 93 ? 27.313 -25.179 -5.474 1.00 56.06 93 ALA A N 1
ATOM 747 C CA . ALA A 1 93 ? 27.166 -24.455 -4.229 1.00 56.06 93 ALA A CA 1
ATOM 748 C C . ALA A 1 93 ? 28.134 -25.056 -3.202 1.00 56.06 93 ALA A C 1
ATOM 750 O O . ALA A 1 93 ? 27.880 -26.132 -2.669 1.00 56.06 93 ALA A O 1
ATOM 751 N N . ALA A 1 94 ? 29.230 -24.358 -2.921 1.00 49.44 94 ALA A N 1
ATOM 752 C CA . ALA A 1 94 ? 30.074 -24.642 -1.770 1.00 49.44 94 ALA A CA 1
ATOM 753 C C . ALA A 1 94 ? 29.695 -23.674 -0.641 1.00 49.44 94 ALA A C 1
ATOM 755 O O . ALA A 1 94 ? 30.167 -22.540 -0.586 1.00 49.44 94 ALA A O 1
ATOM 756 N N . GLY A 1 95 ? 28.785 -24.122 0.227 1.00 50.25 95 GLY A N 1
ATOM 757 C CA . GLY A 1 95 ? 28.647 -23.591 1.578 1.00 50.25 95 GLY A CA 1
ATOM 758 C C . GLY A 1 95 ? 29.753 -24.198 2.431 1.00 50.25 95 GLY A C 1
ATOM 759 O O . GLY A 1 95 ? 29.657 -25.359 2.816 1.00 50.25 95 GLY A O 1
ATOM 760 N N . GLY A 1 96 ? 30.817 -23.436 2.653 1.00 42.22 96 GLY A N 1
ATOM 761 C CA . GLY A 1 96 ? 31.863 -23.753 3.616 1.00 42.22 96 GLY A CA 1
ATOM 762 C C . GLY A 1 96 ? 31.898 -22.639 4.647 1.00 42.22 96 GLY A C 1
ATOM 763 O O . GLY A 1 96 ? 32.236 -21.511 4.303 1.00 42.22 96 GLY A O 1
ATOM 764 N N . ASP A 1 97 ? 31.480 -22.967 5.862 1.00 60.28 97 ASP A N 1
ATOM 765 C CA . ASP A 1 97 ? 31.634 -22.165 7.070 1.00 60.28 97 ASP A CA 1
ATOM 766 C C . ASP A 1 97 ? 33.068 -22.359 7.593 1.00 60.28 97 ASP A C 1
ATOM 768 O O . ASP A 1 97 ? 33.434 -23.504 7.874 1.00 60.28 97 ASP A O 1
ATOM 772 N N . PRO A 1 98 ? 33.918 -21.319 7.652 1.00 65.44 98 PRO A N 1
ATOM 773 C CA . PRO A 1 98 ? 35.216 -21.394 8.296 1.00 65.44 98 PRO A CA 1
ATOM 774 C C . PRO A 1 98 ? 35.131 -20.703 9.658 1.00 65.44 98 PRO A C 1
ATOM 776 O O . PRO A 1 98 ? 35.452 -19.521 9.799 1.00 65.44 98 PRO A O 1
ATOM 779 N N . ASP A 1 99 ? 34.697 -21.473 10.650 1.00 68.56 99 ASP A N 1
ATOM 780 C CA . ASP A 1 99 ? 35.091 -21.258 12.035 1.00 68.56 99 ASP A CA 1
ATOM 781 C C . ASP A 1 99 ? 36.517 -21.800 12.192 1.00 68.56 99 ASP A C 1
ATOM 783 O O . ASP A 1 99 ? 36.734 -23.010 12.180 1.00 68.56 99 ASP A O 1
ATOM 787 N N . ASP A 1 100 ? 37.494 -20.899 12.257 1.00 59.69 100 ASP A N 1
ATOM 788 C CA . ASP A 1 100 ? 38.832 -21.205 12.757 1.00 59.69 100 ASP A CA 1
ATOM 789 C C . ASP A 1 100 ? 39.350 -19.970 13.496 1.00 59.69 100 ASP A C 1
ATOM 791 O O . ASP A 1 100 ? 39.827 -18.987 12.920 1.00 59.69 100 ASP A O 1
ATOM 795 N N . GLY A 1 101 ? 39.197 -20.013 14.816 1.00 61.44 101 GLY A N 1
ATOM 796 C CA . GLY A 1 101 ? 39.826 -19.068 15.717 1.00 61.44 101 GLY A CA 1
ATOM 797 C C . GLY A 1 101 ? 41.348 -19.162 15.637 1.00 61.44 101 GLY A C 1
ATOM 798 O O . GLY A 1 101 ? 41.933 -20.229 15.808 1.00 61.44 101 GLY A O 1
ATOM 799 N N . SER A 1 102 ? 42.004 -18.015 15.479 1.00 51.50 102 SER A N 1
ATOM 800 C CA . SER A 1 102 ? 43.420 -17.873 15.810 1.00 51.50 102 SER A CA 1
ATOM 801 C C . SER A 1 102 ? 43.631 -16.640 16.686 1.00 51.50 102 SER A C 1
ATOM 803 O O . SER A 1 102 ? 43.704 -15.510 16.202 1.00 51.50 102 SER A O 1
ATOM 805 N N . ASN A 1 103 ? 43.735 -16.886 17.991 1.00 62.66 103 ASN A N 1
ATOM 806 C CA . ASN A 1 103 ? 44.523 -16.055 18.895 1.00 62.66 103 ASN A CA 1
ATOM 807 C C . ASN A 1 103 ? 46.011 -16.298 18.595 1.00 62.66 103 ASN A C 1
ATOM 809 O O . ASN A 1 103 ? 46.437 -17.449 18.517 1.00 62.66 103 ASN A O 1
ATOM 813 N N . GLY A 1 104 ? 46.778 -15.221 18.462 1.00 48.88 104 GLY A N 1
ATOM 814 C CA . GLY A 1 104 ? 48.229 -15.218 18.249 1.00 48.88 104 GLY A CA 1
ATOM 815 C C . GLY A 1 104 ? 48.612 -13.874 17.637 1.00 48.88 104 GLY A C 1
ATOM 816 O O . GLY A 1 104 ? 48.397 -13.663 16.450 1.00 48.88 104 GLY A O 1
ATOM 817 N N . GLU A 1 105 ? 48.800 -12.848 18.463 1.00 52.69 105 GLU A N 1
ATOM 818 C CA . GLU A 1 105 ? 50.110 -12.429 18.993 1.00 52.69 105 GLU A CA 1
ATOM 819 C C . GLU A 1 105 ? 51.017 -11.810 17.919 1.00 52.69 105 GLU A C 1
ATOM 821 O O . GLU A 1 105 ? 51.260 -12.403 16.871 1.00 52.69 105 GLU A O 1
ATOM 826 N N . ASP A 1 106 ? 51.449 -10.579 18.225 1.00 63.56 106 ASP A N 1
ATOM 827 C CA . ASP A 1 106 ? 52.571 -9.817 17.668 1.00 63.56 106 ASP A CA 1
ATOM 828 C C . ASP A 1 106 ? 53.173 -10.352 16.370 1.00 63.56 106 ASP A C 1
ATOM 830 O O . ASP A 1 106 ? 53.940 -11.312 16.370 1.00 63.56 106 ASP A O 1
ATOM 834 N N . ASN A 1 107 ? 52.936 -9.641 15.268 1.00 56.75 107 ASN A N 1
ATOM 835 C CA . ASN A 1 107 ? 53.953 -9.575 14.232 1.00 56.75 107 ASN A CA 1
ATOM 836 C C . ASN A 1 107 ? 54.137 -8.139 13.768 1.00 56.75 107 ASN A C 1
ATOM 838 O O . ASN A 1 107 ? 53.209 -7.456 13.329 1.00 56.75 107 ASN A O 1
ATOM 842 N N . GLU A 1 108 ? 55.384 -7.740 13.960 1.00 58.16 108 GLU A N 1
ATOM 843 C CA . GLU A 1 108 ? 56.033 -6.506 13.597 1.00 58.16 108 GLU A CA 1
ATOM 844 C C . GLU A 1 108 ? 55.765 -6.122 12.138 1.00 58.16 108 GLU A C 1
ATOM 846 O O . GLU A 1 108 ? 55.387 -6.933 11.292 1.00 58.16 108 GLU A O 1
ATOM 851 N N . ASP A 1 109 ? 55.960 -4.831 11.895 1.00 56.31 109 ASP A N 1
ATOM 852 C CA . ASP A 1 109 ? 55.845 -4.070 10.652 1.00 56.31 109 ASP A CA 1
ATOM 853 C C . ASP A 1 109 ? 56.846 -4.567 9.577 1.00 56.31 109 ASP A C 1
ATOM 855 O O . ASP A 1 109 ? 57.694 -3.827 9.083 1.00 56.31 109 ASP A O 1
ATOM 859 N N . ASP A 1 110 ? 56.787 -5.855 9.237 1.00 54.88 110 ASP A N 1
ATOM 860 C CA . ASP A 1 110 ? 57.624 -6.493 8.231 1.00 54.88 110 ASP A CA 1
ATOM 861 C C . ASP A 1 110 ? 57.088 -6.140 6.842 1.00 54.88 110 ASP A C 1
ATOM 863 O O . ASP A 1 110 ? 55.985 -6.530 6.438 1.00 54.88 110 ASP A O 1
ATOM 867 N N . ASP A 1 111 ? 57.897 -5.365 6.122 1.00 61.19 111 ASP A N 1
ATOM 868 C CA . ASP A 1 111 ? 57.910 -5.144 4.680 1.00 61.19 111 ASP A CA 1
ATOM 869 C C . ASP A 1 111 ? 56.956 -6.058 3.896 1.00 61.19 111 ASP A C 1
ATOM 871 O O . ASP A 1 111 ? 57.323 -7.130 3.398 1.00 61.19 111 ASP A O 1
ATOM 875 N N . ARG A 1 112 ? 55.702 -5.606 3.753 1.00 63.56 112 ARG A N 1
ATOM 876 C CA . ARG A 1 112 ? 54.638 -6.312 3.028 1.00 63.56 112 ARG A CA 1
ATOM 877 C C . ARG A 1 112 ? 55.035 -6.475 1.566 1.00 63.56 112 ARG A C 1
ATOM 879 O O . ARG A 1 112 ? 54.756 -5.637 0.703 1.00 63.56 112 ARG A O 1
ATOM 886 N N . THR A 1 113 ? 55.723 -7.574 1.285 1.00 65.19 113 THR A N 1
ATOM 887 C CA . THR A 1 113 ? 56.169 -7.914 -0.056 1.00 65.19 113 THR A CA 1
ATOM 888 C C . THR A 1 113 ? 54.953 -7.982 -0.991 1.00 65.19 113 THR A C 1
ATOM 890 O O . THR A 1 113 ? 53.929 -8.578 -0.649 1.00 65.19 113 THR A O 1
ATOM 893 N N . PRO A 1 114 ? 55.010 -7.341 -2.176 1.00 68.69 114 PRO A N 1
ATOM 894 C CA . PRO A 1 114 ? 53.881 -7.325 -3.098 1.00 68.69 114 PRO A CA 1
ATOM 895 C C . PRO A 1 114 ? 53.525 -8.757 -3.498 1.00 68.69 114 PRO A C 1
ATOM 897 O O . PRO A 1 114 ? 54.424 -9.547 -3.797 1.00 68.69 114 PRO A O 1
ATOM 900 N N . CYS A 1 115 ? 52.226 -9.078 -3.520 1.00 77.38 115 CYS A N 1
ATOM 901 C CA . CYS A 1 115 ? 51.754 -10.419 -3.854 1.00 77.38 115 CYS A CA 1
ATOM 902 C C . CYS A 1 115 ? 52.306 -10.876 -5.216 1.00 77.38 115 CYS A C 1
ATOM 904 O O . CYS A 1 115 ? 52.573 -10.058 -6.106 1.00 77.38 115 CYS A O 1
ATOM 906 N N . GLU A 1 116 ? 52.478 -12.187 -5.400 1.00 75.88 116 GLU A N 1
ATOM 907 C CA . GLU A 1 116 ? 53.143 -12.737 -6.590 1.00 75.88 116 GLU A CA 1
ATOM 908 C C . GLU A 1 116 ? 52.493 -12.277 -7.905 1.00 75.88 116 GLU A C 1
ATOM 910 O O . GLU A 1 116 ? 53.187 -11.975 -8.877 1.00 75.88 116 GLU A O 1
ATOM 915 N N . GLN A 1 117 ? 51.169 -12.100 -7.920 1.00 69.12 117 GLN A N 1
ATOM 916 C CA . GLN A 1 117 ? 50.446 -11.589 -9.089 1.00 69.12 117 GLN A CA 1
ATOM 917 C C . GLN A 1 117 ? 50.816 -10.134 -9.441 1.00 69.12 117 GLN A C 1
ATOM 919 O O . GLN A 1 117 ? 50.899 -9.788 -10.624 1.00 69.12 117 GLN A O 1
ATOM 924 N N . CYS A 1 118 ? 51.088 -9.284 -8.444 1.00 74.62 118 CYS A N 1
ATOM 925 C CA . CYS A 1 118 ? 51.552 -7.907 -8.644 1.00 74.62 118 CYS A CA 1
ATOM 926 C C . CYS A 1 118 ? 53.021 -7.854 -9.077 1.00 74.62 118 CYS A C 1
ATOM 928 O O . CYS A 1 118 ? 53.371 -7.040 -9.936 1.00 74.62 118 CYS A O 1
ATOM 930 N N . ARG A 1 119 ? 53.864 -8.766 -8.565 1.00 74.81 119 ARG A N 1
ATOM 931 C CA . ARG A 1 119 ? 55.265 -8.898 -9.004 1.00 74.81 119 ARG A CA 1
ATOM 932 C C . ARG A 1 119 ? 55.365 -9.246 -10.488 1.00 74.81 119 ARG A C 1
ATOM 934 O O . ARG A 1 119 ? 56.109 -8.591 -11.214 1.00 74.81 119 ARG A O 1
ATOM 941 N N . VAL A 1 120 ? 54.571 -10.210 -10.961 1.00 80.12 120 VAL A N 1
ATOM 942 C CA . VAL A 1 120 ? 54.591 -10.651 -12.370 1.00 80.12 120 VAL A CA 1
ATOM 943 C C . VAL A 1 120 ? 54.143 -9.540 -13.327 1.00 80.12 120 VAL A C 1
ATOM 945 O O . VAL A 1 120 ? 54.669 -9.423 -14.433 1.00 80.12 120 VAL A O 1
ATOM 948 N N . ARG A 1 121 ? 53.194 -8.690 -12.914 1.00 73.56 121 ARG A N 1
ATOM 949 C CA . ARG A 1 121 ? 52.628 -7.634 -13.773 1.00 73.56 121 ARG A CA 1
ATOM 950 C C . ARG A 1 121 ? 53.295 -6.263 -13.627 1.00 73.56 121 ARG A C 1
ATOM 952 O O . ARG A 1 121 ? 52.908 -5.350 -14.349 1.00 73.56 121 ARG A O 1
ATOM 959 N N . LYS A 1 122 ? 54.276 -6.104 -12.724 1.00 73.19 122 LYS A N 1
ATOM 960 C CA . LYS A 1 122 ? 54.889 -4.805 -12.359 1.00 73.19 122 LYS A CA 1
ATOM 961 C C . LYS A 1 122 ? 53.852 -3.721 -12.030 1.00 73.19 122 LYS A C 1
ATOM 963 O O . LYS A 1 122 ? 54.078 -2.537 -12.263 1.00 73.19 122 LYS A O 1
ATOM 968 N N . LEU A 1 123 ? 52.699 -4.131 -11.512 1.00 66.00 123 LEU A N 1
ATOM 969 C CA . LEU A 1 123 ? 51.672 -3.214 -11.040 1.00 66.00 123 LEU 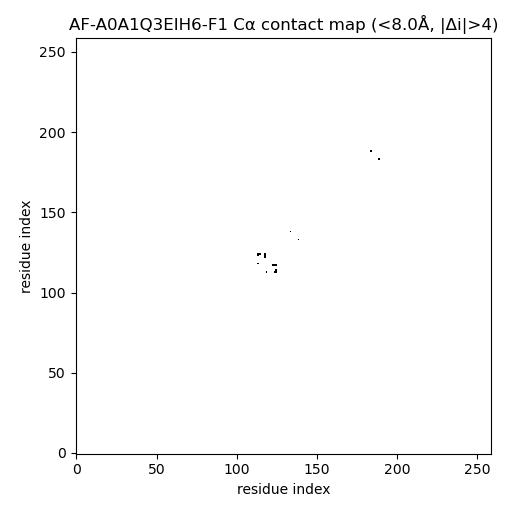A CA 1
ATOM 970 C C . LEU A 1 123 ? 51.965 -2.949 -9.567 1.00 66.00 123 LEU A C 1
ATOM 972 O O . LEU A 1 123 ? 52.142 -3.899 -8.800 1.00 66.00 123 LEU A O 1
ATOM 976 N N . SER A 1 124 ? 52.022 -1.678 -9.163 1.00 63.44 124 SER A N 1
ATOM 977 C CA . SER A 1 124 ? 52.002 -1.348 -7.739 1.00 63.44 124 SER A CA 1
ATOM 978 C C . SER A 1 124 ? 50.750 -1.987 -7.136 1.00 63.44 124 SER A C 1
ATOM 980 O O . SER A 1 124 ? 49.690 -1.998 -7.766 1.00 63.44 124 SER A O 1
ATOM 982 N N . CYS A 1 125 ? 50.859 -2.578 -5.944 1.00 63.28 125 CYS A N 1
ATOM 983 C CA . CYS A 1 125 ? 49.749 -3.246 -5.254 1.00 63.28 125 CYS A CA 1
ATOM 984 C C . CYS A 1 125 ? 48.732 -2.215 -4.711 1.00 63.28 125 CYS A C 1
ATOM 986 O O . CYS A 1 125 ? 48.344 -2.212 -3.547 1.00 63.28 125 CYS A O 1
ATOM 988 N N . GLN A 1 126 ? 48.305 -1.286 -5.567 1.00 57.25 126 GLN A N 1
ATOM 989 C CA . GLN A 1 126 ? 47.448 -0.148 -5.262 1.00 57.25 126 GLN A CA 1
ATOM 990 C C . GLN A 1 126 ? 46.002 -0.567 -4.962 1.00 57.25 126 GLN A C 1
ATOM 992 O O . GLN A 1 126 ? 45.190 0.265 -4.572 1.00 57.25 126 GLN A O 1
ATOM 997 N N . MET A 1 127 ? 45.672 -1.858 -5.081 1.00 55.00 127 MET A N 1
ATOM 998 C CA . MET A 1 127 ? 44.388 -2.385 -4.619 1.00 55.00 127 MET A CA 1
ATOM 999 C C . MET A 1 127 ? 44.292 -2.497 -3.089 1.00 55.00 127 MET A C 1
ATOM 1001 O O . MET A 1 127 ? 43.181 -2.607 -2.587 1.00 55.00 127 MET A O 1
ATOM 1005 N N . GLN A 1 128 ? 45.397 -2.383 -2.335 1.00 52.03 128 GLN A N 1
ATOM 1006 C CA . GLN A 1 128 ? 45.346 -2.272 -0.865 1.00 52.03 128 GLN A CA 1
ATOM 1007 C C . GLN A 1 128 ? 45.354 -0.820 -0.344 1.00 52.03 128 GLN A C 1
ATOM 1009 O O . GLN A 1 128 ? 45.047 -0.596 0.820 1.00 52.03 128 GLN A O 1
ATOM 1014 N N . ALA A 1 129 ? 45.622 0.180 -1.195 1.00 51.12 129 ALA A N 1
ATOM 1015 C CA . ALA A 1 129 ? 45.670 1.598 -0.804 1.00 51.12 129 ALA A CA 1
ATOM 1016 C C . ALA A 1 129 ? 44.381 2.389 -1.126 1.00 51.12 129 ALA A C 1
ATOM 1018 O O . ALA A 1 129 ? 44.331 3.604 -0.949 1.00 51.12 129 ALA A O 1
ATOM 1019 N N . GLY A 1 130 ? 43.339 1.721 -1.633 1.00 51.78 130 GLY A N 1
ATOM 1020 C CA . GLY A 1 130 ? 42.096 2.370 -2.068 1.00 51.78 130 GLY A CA 1
ATOM 1021 C C . GLY A 1 130 ? 41.052 2.600 -0.971 1.00 51.78 130 GLY A C 1
ATOM 1022 O O . GLY A 1 130 ? 40.087 3.318 -1.214 1.00 51.78 130 GLY A O 1
ATOM 1023 N N . VAL A 1 131 ? 41.220 2.009 0.217 1.00 56.97 131 VAL A N 1
ATOM 1024 C CA . VAL A 1 131 ? 40.207 2.077 1.291 1.00 56.97 131 VAL A CA 1
ATOM 1025 C C . VAL A 1 131 ? 40.528 3.158 2.331 1.00 56.97 131 VAL A C 1
ATOM 1027 O O . VAL A 1 131 ? 39.628 3.651 3.001 1.00 56.97 131 VAL A O 1
ATOM 1030 N N . SER A 1 132 ? 41.782 3.602 2.443 1.00 57.03 132 SER A N 1
ATOM 1031 C CA . SER A 1 132 ? 42.230 4.430 3.573 1.00 57.03 132 SER A CA 1
ATOM 1032 C C . SER A 1 132 ? 42.090 5.949 3.402 1.00 57.03 132 SER A C 1
ATOM 1034 O O . SER A 1 132 ? 42.331 6.671 4.362 1.00 57.03 132 SER A O 1
ATOM 1036 N N . ASN A 1 133 ? 41.664 6.461 2.239 1.00 65.19 133 ASN A N 1
ATOM 1037 C CA . ASN A 1 133 ? 41.611 7.915 1.991 1.00 65.19 133 ASN A CA 1
ATOM 1038 C C . ASN A 1 133 ? 40.214 8.471 1.681 1.00 65.19 133 ASN A C 1
ATOM 1040 O O . ASN A 1 133 ? 40.089 9.634 1.289 1.00 65.19 133 ASN A O 1
ATOM 1044 N N . LEU A 1 134 ? 39.150 7.681 1.853 1.00 71.06 134 LEU A N 1
ATOM 1045 C CA . LEU A 1 134 ? 37.807 8.253 1.852 1.00 71.06 134 LEU A CA 1
ATOM 1046 C C . LEU A 1 134 ? 37.656 9.062 3.138 1.00 71.06 134 LEU A C 1
ATOM 1048 O O . LEU A 1 134 ? 37.662 8.519 4.239 1.00 71.06 134 LEU A O 1
ATOM 1052 N N . THR A 1 135 ? 37.541 10.383 2.999 1.00 83.06 135 THR A N 1
ATOM 1053 C CA . THR A 1 135 ? 37.217 11.247 4.143 1.00 83.06 135 THR A CA 1
ATOM 1054 C C . THR A 1 135 ? 35.964 10.701 4.834 1.00 83.06 135 THR A C 1
ATOM 1056 O O . THR A 1 135 ? 35.043 10.258 4.148 1.00 83.06 135 THR A O 1
ATOM 1059 N N . GLY A 1 136 ? 35.874 10.757 6.168 1.00 88.81 136 GLY A N 1
ATOM 1060 C CA . GLY A 1 136 ? 34.716 10.200 6.893 1.00 88.81 136 GLY A CA 1
ATOM 1061 C C . GLY A 1 136 ? 33.355 10.700 6.375 1.00 88.81 136 GLY A C 1
ATOM 1062 O O . GLY A 1 136 ? 32.364 9.981 6.416 1.00 88.81 136 GLY A O 1
ATOM 1063 N N . LYS A 1 137 ? 33.319 11.897 5.769 1.00 91.44 137 LYS A N 1
ATOM 1064 C CA . LYS A 1 137 ? 32.147 12.433 5.056 1.00 91.44 137 LYS A CA 1
ATOM 1065 C C . LYS A 1 137 ? 31.770 11.624 3.809 1.00 91.44 137 LYS A C 1
ATOM 1067 O O . LYS A 1 137 ? 30.592 11.382 3.583 1.00 91.44 137 LYS A O 1
ATOM 1072 N N . GLN A 1 138 ? 32.741 11.230 2.987 1.00 90.38 138 GLN A N 1
ATOM 1073 C CA . GLN A 1 138 ? 32.499 10.390 1.810 1.00 90.38 138 GLN A CA 1
ATOM 1074 C C . GLN A 1 138 ? 32.051 8.984 2.210 1.00 90.38 138 GLN A C 1
ATOM 1076 O O . GLN A 1 138 ? 31.156 8.442 1.564 1.00 90.38 138 GLN A O 1
ATOM 1081 N N . LEU A 1 139 ? 32.618 8.432 3.289 1.00 90.56 139 LEU A N 1
ATOM 1082 C CA . LEU A 1 139 ? 32.189 7.144 3.830 1.00 90.56 139 LEU A CA 1
ATOM 1083 C C . LEU A 1 139 ? 30.724 7.202 4.292 1.00 90.56 139 LEU A C 1
ATOM 1085 O O . LEU A 1 139 ? 29.915 6.412 3.821 1.00 90.56 139 LEU A O 1
ATOM 1089 N N . ALA A 1 140 ? 30.350 8.218 5.077 1.00 93.56 140 ALA A N 1
ATOM 1090 C CA . ALA A 1 140 ? 28.967 8.412 5.519 1.00 93.56 140 ALA A CA 1
ATOM 1091 C C . ALA A 1 140 ? 27.975 8.594 4.351 1.00 93.56 140 ALA A C 1
ATOM 1093 O O . ALA A 1 140 ? 26.843 8.110 4.402 1.00 93.56 140 ALA A O 1
ATOM 1094 N N . VAL A 1 141 ? 28.380 9.274 3.268 1.00 94.88 141 VAL A N 1
ATOM 1095 C CA . VAL A 1 141 ? 27.542 9.403 2.061 1.00 94.88 141 VAL A CA 1
ATOM 1096 C C . VAL A 1 141 ? 27.342 8.049 1.379 1.00 94.88 141 VAL A C 1
ATOM 1098 O O . VAL A 1 141 ? 26.217 7.732 0.993 1.00 94.88 141 VAL A O 1
ATOM 1101 N N . LEU A 1 142 ? 28.398 7.245 1.241 1.00 93.88 142 LEU A N 1
ATOM 1102 C CA . LEU A 1 142 ? 28.307 5.903 0.659 1.00 93.88 142 LEU A CA 1
ATOM 1103 C C . LEU A 1 142 ? 27.450 4.969 1.519 1.00 93.88 142 LEU A C 1
ATOM 1105 O O . LEU A 1 142 ? 26.590 4.272 0.985 1.00 93.88 142 LEU A O 1
ATOM 1109 N N . GLU A 1 143 ? 27.624 5.003 2.838 1.00 93.94 143 GLU A N 1
ATOM 1110 C CA . GLU A 1 143 ? 26.805 4.246 3.788 1.00 93.94 143 GLU A CA 1
ATOM 1111 C C . GLU A 1 143 ? 25.328 4.631 3.683 1.00 93.94 143 GLU A C 1
ATOM 1113 O O . GLU A 1 143 ? 24.466 3.759 3.581 1.00 93.94 143 GLU A O 1
ATOM 1118 N N . SER A 1 144 ? 25.027 5.931 3.616 1.00 97.56 144 SER A N 1
ATOM 1119 C CA . SER A 1 144 ? 23.658 6.419 3.437 1.00 97.56 144 SER A CA 1
ATOM 1120 C C . SER A 1 144 ? 23.046 5.948 2.113 1.00 97.56 144 SER A C 1
ATOM 1122 O O . SER A 1 144 ? 21.904 5.488 2.083 1.00 97.56 144 SER A O 1
ATOM 1124 N N . GLN A 1 145 ? 23.811 5.998 1.017 1.00 97.44 145 GLN A N 1
ATOM 1125 C CA . GLN A 1 145 ? 23.362 5.501 -0.286 1.00 97.44 145 GLN A CA 1
ATOM 1126 C C . GLN A 1 145 ? 23.115 3.989 -0.272 1.00 97.44 145 GLN A C 1
ATOM 1128 O O . GLN A 1 145 ? 22.126 3.520 -0.838 1.00 97.44 145 GLN A O 1
ATOM 1133 N N . MET A 1 146 ? 23.977 3.223 0.395 1.00 97.00 146 MET A N 1
ATOM 1134 C CA . MET A 1 146 ? 23.820 1.778 0.530 1.00 97.00 146 MET A CA 1
ATOM 1135 C C . MET A 1 146 ? 22.600 1.426 1.388 1.00 97.00 146 MET A C 1
ATOM 1137 O O . MET A 1 146 ? 21.809 0.568 0.998 1.00 97.00 146 MET A O 1
ATOM 1141 N N . ALA A 1 147 ? 22.391 2.130 2.503 1.00 96.75 147 ALA A N 1
ATOM 1142 C CA . ALA A 1 147 ? 21.205 1.972 3.339 1.00 96.75 147 ALA A CA 1
ATOM 1143 C C . ALA A 1 147 ? 19.917 2.272 2.555 1.00 96.75 147 ALA A C 1
ATOM 1145 O O . ALA A 1 147 ? 18.956 1.504 2.631 1.00 96.75 147 ALA A O 1
ATOM 1146 N N . GLN A 1 148 ? 19.917 3.330 1.735 1.00 97.62 148 GLN A N 1
ATOM 1147 C CA . GLN A 1 148 ? 18.789 3.652 0.861 1.00 97.62 148 GLN A CA 1
ATOM 1148 C C . GLN A 1 148 ? 18.528 2.541 -0.164 1.00 97.62 148 GLN A C 1
ATOM 1150 O O . GLN A 1 148 ? 17.389 2.107 -0.322 1.00 97.62 148 GLN A O 1
ATOM 1155 N N . LEU A 1 149 ? 19.572 2.032 -0.825 1.00 97.94 149 LEU A N 1
ATOM 1156 C CA . LEU A 1 149 ? 19.438 0.946 -1.796 1.00 97.94 149 LEU A CA 1
ATOM 1157 C C . LEU A 1 149 ? 18.859 -0.322 -1.151 1.00 97.94 149 LEU A C 1
ATOM 1159 O O . LEU A 1 149 ? 18.014 -0.993 -1.747 1.00 97.94 149 LEU A O 1
ATOM 1163 N N . LEU A 1 150 ? 19.295 -0.662 0.063 1.00 97.62 150 LEU A N 1
ATOM 1164 C CA . LEU A 1 150 ? 18.770 -1.807 0.808 1.00 97.62 150 LEU A CA 1
ATOM 1165 C C . LEU A 1 150 ? 17.298 -1.604 1.196 1.00 97.62 150 LEU A C 1
ATOM 1167 O O . LEU A 1 150 ? 16.496 -2.530 1.043 1.00 97.62 150 LEU A O 1
ATOM 1171 N N . ALA A 1 151 ? 16.920 -0.396 1.620 1.00 97.44 151 ALA A N 1
ATOM 1172 C CA . ALA A 1 151 ? 15.531 -0.048 1.913 1.00 97.44 151 ALA A CA 1
ATOM 1173 C C . ALA A 1 151 ? 14.633 -0.169 0.667 1.00 97.44 151 ALA A C 1
ATOM 1175 O O . ALA A 1 151 ? 13.565 -0.782 0.734 1.00 97.44 151 ALA A O 1
ATOM 1176 N N . ASP A 1 152 ? 15.088 0.330 -0.483 1.00 97.62 152 ASP A N 1
ATOM 1177 C CA . ASP A 1 152 ? 14.356 0.235 -1.750 1.00 97.62 152 ASP A CA 1
ATOM 1178 C C . ASP A 1 152 ? 14.191 -1.230 -2.193 1.00 97.62 152 ASP A C 1
ATOM 1180 O O . ASP A 1 152 ? 13.103 -1.656 -2.590 1.00 97.62 152 ASP A O 1
ATOM 1184 N N . ASN A 1 153 ? 15.243 -2.046 -2.061 1.00 97.50 153 ASN A N 1
ATOM 1185 C CA . ASN A 1 153 ? 15.181 -3.479 -2.362 1.00 97.50 153 ASN A CA 1
ATOM 1186 C C . ASN A 1 153 ? 14.192 -4.221 -1.457 1.00 97.50 153 ASN A C 1
ATOM 1188 O O . ASN A 1 153 ? 13.461 -5.098 -1.929 1.00 97.50 153 ASN A O 1
ATOM 1192 N N . ARG A 1 154 ? 14.131 -3.864 -0.170 1.00 97.56 154 ARG A N 1
ATOM 1193 C CA . ARG A 1 154 ? 13.136 -4.413 0.755 1.00 97.56 154 ARG A CA 1
ATOM 1194 C C . ARG A 1 154 ? 11.717 -4.063 0.305 1.00 97.56 154 ARG A C 1
ATOM 1196 O O . ARG A 1 154 ? 10.884 -4.961 0.199 1.00 97.56 154 ARG A O 1
ATOM 1203 N N . GLN A 1 155 ? 11.458 -2.801 -0.043 1.00 94.88 155 GLN A N 1
ATOM 1204 C CA . GLN A 1 155 ? 10.143 -2.369 -0.533 1.00 94.88 155 GLN A CA 1
ATOM 1205 C C . GLN A 1 155 ? 9.726 -3.097 -1.818 1.00 94.88 155 GLN A C 1
ATOM 1207 O O . GLN A 1 155 ? 8.565 -3.490 -1.954 1.00 94.88 155 GLN A O 1
ATOM 1212 N N . LEU A 1 156 ? 10.657 -3.324 -2.752 1.00 97.19 156 LEU A N 1
ATOM 1213 C CA . LEU A 1 156 ? 10.382 -4.082 -3.977 1.00 97.19 156 LEU A CA 1
ATOM 1214 C C . LEU A 1 156 ? 10.003 -5.536 -3.679 1.00 97.19 156 LEU A C 1
ATOM 1216 O O . LEU A 1 156 ? 9.036 -6.042 -4.252 1.00 97.19 156 LEU A O 1
ATOM 1220 N N . ARG A 1 157 ? 10.710 -6.193 -2.751 1.00 95.12 157 ARG A N 1
ATOM 1221 C CA . ARG A 1 157 ? 10.387 -7.565 -2.326 1.00 95.12 157 ARG A CA 1
ATOM 1222 C C . ARG A 1 157 ? 9.022 -7.637 -1.652 1.00 95.12 157 ARG A C 1
ATOM 1224 O O . ARG A 1 157 ? 8.221 -8.494 -2.012 1.00 95.12 157 ARG A O 1
ATOM 1231 N N . GLU A 1 158 ? 8.714 -6.716 -0.743 1.00 95.94 158 GLU A N 1
ATOM 1232 C CA . GLU A 1 158 ? 7.400 -6.646 -0.091 1.00 95.94 158 GLU A CA 1
ATOM 1233 C C . GLU A 1 158 ? 6.270 -6.395 -1.104 1.00 95.94 158 GLU A C 1
ATOM 1235 O O . GLU A 1 158 ? 5.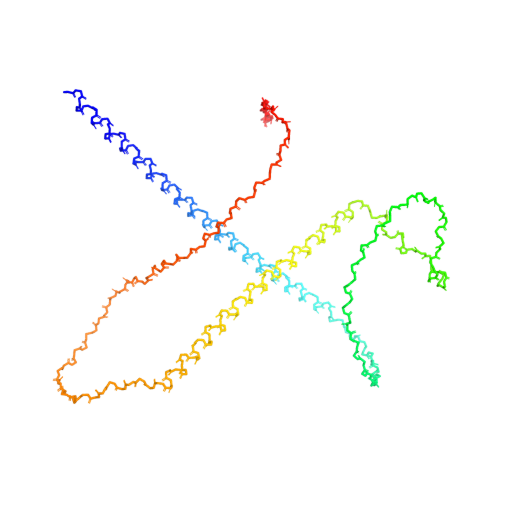205 -7.016 -1.028 1.00 95.94 158 GLU A O 1
ATOM 1240 N N . GLY A 1 159 ? 6.506 -5.530 -2.095 1.00 94.94 159 GLY A N 1
ATOM 1241 C CA . GLY A 1 159 ? 5.582 -5.306 -3.207 1.00 94.94 159 GLY A CA 1
ATOM 1242 C C . GLY A 1 159 ? 5.355 -6.564 -4.050 1.00 94.94 159 GLY A C 1
ATOM 1243 O O . GLY A 1 159 ? 4.212 -6.885 -4.384 1.00 94.94 159 GLY A O 1
ATOM 1244 N N . GLN A 1 160 ? 6.420 -7.313 -4.347 1.00 95.38 160 GLN A N 1
ATOM 1245 C CA . GLN A 1 160 ? 6.349 -8.560 -5.109 1.00 95.38 160 GLN A CA 1
ATOM 1246 C C . GLN A 1 160 ? 5.623 -9.669 -4.339 1.00 95.38 160 GLN A C 1
ATOM 1248 O O . GLN A 1 160 ? 4.793 -10.365 -4.920 1.00 95.38 160 GLN A O 1
ATOM 1253 N N . VAL A 1 161 ? 5.875 -9.806 -3.033 1.00 93.62 161 VAL A N 1
ATOM 1254 C CA . VAL A 1 161 ? 5.156 -10.756 -2.170 1.00 93.62 161 VAL A CA 1
ATOM 1255 C C . VAL A 1 161 ? 3.659 -10.452 -2.189 1.00 93.62 161 VAL A C 1
ATOM 1257 O O . VAL A 1 161 ? 2.864 -11.344 -2.472 1.00 93.62 161 VAL A O 1
ATOM 1260 N N . LYS A 1 162 ? 3.265 -9.184 -2.008 1.00 94.25 162 LYS A N 1
ATOM 1261 C CA . LYS A 1 162 ? 1.851 -8.775 -2.078 1.00 94.25 162 LYS A CA 1
ATOM 1262 C C . LYS A 1 162 ? 1.228 -9.082 -3.442 1.00 94.25 162 LYS A C 1
ATOM 1264 O O . LYS A 1 162 ? 0.133 -9.638 -3.498 1.00 94.25 162 LYS A O 1
ATOM 1269 N N . ALA A 1 163 ? 1.913 -8.760 -4.541 1.00 92.00 163 ALA A N 1
ATOM 1270 C CA . ALA A 1 163 ? 1.430 -9.057 -5.892 1.00 92.00 163 ALA A CA 1
ATOM 1271 C C . ALA A 1 163 ? 1.244 -10.569 -6.126 1.00 92.00 163 ALA A C 1
ATOM 1273 O O . ALA A 1 163 ? 0.226 -10.988 -6.684 1.00 92.00 163 ALA A O 1
ATOM 1274 N N . ASN A 1 164 ? 2.180 -11.389 -5.642 1.00 95.25 164 ASN A N 1
ATOM 1275 C CA . ASN A 1 164 ? 2.091 -12.846 -5.715 1.00 95.25 164 ASN A CA 1
ATOM 1276 C C . ASN A 1 164 ? 0.906 -13.390 -4.906 1.00 95.25 164 ASN A C 1
ATOM 1278 O O . ASN A 1 164 ? 0.206 -14.285 -5.383 1.00 95.25 164 ASN A O 1
ATOM 1282 N N . THR A 1 165 ? 0.629 -12.821 -3.730 1.00 95.88 165 THR A N 1
ATOM 1283 C CA . THR A 1 165 ? -0.544 -13.176 -2.921 1.00 95.88 165 THR A CA 1
ATOM 1284 C C . THR A 1 165 ? -1.843 -12.917 -3.684 1.00 95.88 165 THR A C 1
ATOM 1286 O O . THR A 1 165 ? -2.672 -13.821 -3.804 1.00 95.88 165 THR A O 1
ATOM 1289 N N . TYR A 1 166 ? -2.005 -11.737 -4.293 1.00 94.62 166 TYR A N 1
ATOM 1290 C CA . TYR A 1 166 ? -3.184 -11.437 -5.119 1.00 94.62 166 TYR A CA 1
ATOM 1291 C C . TYR A 1 166 ? -3.333 -12.398 -6.302 1.00 94.62 166 TYR A C 1
ATOM 1293 O O . TYR A 1 166 ? -4.434 -12.882 -6.569 1.00 94.62 166 TYR A O 1
ATOM 1301 N N . HIS A 1 167 ? -2.231 -12.716 -6.986 1.00 95.25 167 HIS A N 1
ATOM 1302 C CA . HIS A 1 167 ? -2.237 -13.674 -8.090 1.00 95.25 167 HIS A CA 1
ATOM 1303 C C . HIS A 1 167 ? -2.661 -15.081 -7.631 1.00 95.25 167 HIS A C 1
ATOM 1305 O O . HIS A 1 167 ? -3.466 -15.735 -8.298 1.00 95.25 167 HIS A O 1
ATOM 1311 N N . CYS A 1 168 ? -2.187 -15.532 -6.466 1.00 97.06 168 CYS A N 1
ATOM 1312 C CA . CYS A 1 168 ? -2.589 -16.805 -5.867 1.00 97.06 168 CYS A CA 1
ATOM 1313 C C . CYS A 1 168 ? -4.096 -16.840 -5.556 1.00 97.06 168 CYS A C 1
ATOM 1315 O O . CYS A 1 168 ? -4.793 -17.762 -5.986 1.00 97.06 168 CYS A O 1
ATOM 1317 N N . HIS A 1 169 ? -4.631 -15.807 -4.892 1.00 97.31 169 HIS A N 1
ATOM 1318 C CA . HIS A 1 169 ? -6.066 -15.715 -4.595 1.00 97.31 169 HIS A CA 1
ATOM 1319 C C . HIS A 1 169 ? -6.929 -15.693 -5.859 1.00 97.31 169 HIS A C 1
ATOM 1321 O O . HIS A 1 169 ? -7.949 -16.383 -5.924 1.00 97.31 169 HIS A O 1
ATOM 1327 N N . PHE A 1 170 ? -6.514 -14.936 -6.877 1.00 97.19 170 PHE A N 1
ATOM 1328 C CA . PHE A 1 170 ? -7.228 -14.866 -8.147 1.00 97.19 170 PHE A CA 1
ATOM 1329 C C . PHE A 1 170 ? -7.286 -16.234 -8.836 1.00 97.19 170 PHE A C 1
ATOM 1331 O O . PHE A 1 170 ? -8.366 -16.690 -9.213 1.00 97.19 170 PHE A O 1
ATOM 1338 N N . ASN A 1 171 ? -6.156 -16.942 -8.910 1.00 97.56 171 ASN A N 1
ATOM 1339 C CA . ASN A 1 171 ? -6.113 -18.284 -9.488 1.00 97.56 171 ASN A CA 1
ATOM 1340 C C . ASN A 1 171 ? -6.911 -19.305 -8.670 1.00 97.56 171 ASN A C 1
ATOM 1342 O O . ASN A 1 171 ? -7.587 -20.149 -9.255 1.00 97.56 171 ASN A O 1
ATOM 1346 N N . LYS A 1 172 ? -6.911 -19.207 -7.334 1.00 98.25 172 LYS A N 1
ATOM 1347 C CA . LYS A 1 172 ? -7.752 -20.053 -6.471 1.00 98.25 172 LYS A CA 1
ATOM 1348 C C . LYS A 1 172 ? -9.241 -19.842 -6.768 1.00 98.25 172 LYS A C 1
ATOM 1350 O O . LYS A 1 172 ? -9.976 -20.819 -6.909 1.00 98.25 172 LYS A O 1
ATOM 1355 N N . LYS A 1 173 ? -9.676 -18.587 -6.938 1.00 98.25 173 LYS A N 1
ATOM 1356 C CA . LYS A 1 173 ? -11.059 -18.242 -7.308 1.00 98.25 173 LYS A CA 1
ATOM 1357 C C . LYS A 1 173 ? -11.426 -18.745 -8.707 1.00 98.25 173 LYS A C 1
ATOM 1359 O O . LYS A 1 173 ? -12.502 -19.312 -8.880 1.00 98.25 173 LYS A O 1
ATOM 1364 N N . LEU A 1 174 ? -10.537 -18.581 -9.689 1.00 97.75 174 LEU A N 1
ATOM 1365 C CA . LEU A 1 174 ? -10.747 -19.110 -11.039 1.00 97.75 174 LEU A CA 1
ATOM 1366 C C . LEU A 1 174 ? -10.855 -20.636 -11.045 1.00 97.75 174 LEU A C 1
ATOM 1368 O O . LEU A 1 174 ? -11.765 -21.178 -11.667 1.00 97.75 174 LEU A O 1
ATOM 1372 N N . ASN A 1 175 ? -9.973 -21.331 -10.326 1.00 98.12 175 ASN A N 1
ATOM 1373 C CA . ASN A 1 175 ? -10.016 -22.786 -10.232 1.00 98.12 175 ASN A CA 1
ATOM 1374 C C . ASN A 1 175 ? -11.328 -23.264 -9.588 1.00 98.12 175 ASN A C 1
ATOM 1376 O O . ASN A 1 175 ? -11.989 -24.155 -10.115 1.00 98.12 175 ASN A O 1
ATOM 1380 N N . TRP A 1 176 ? -11.770 -22.606 -8.511 1.00 98.31 176 TRP A N 1
ATOM 1381 C CA . TRP A 1 176 ? -13.064 -22.896 -7.891 1.00 98.31 176 TRP A CA 1
ATOM 1382 C C . TRP A 1 176 ? -14.236 -22.736 -8.873 1.00 98.31 176 TRP A C 1
ATOM 1384 O O . TRP A 1 176 ? -15.062 -23.640 -8.979 1.00 98.31 176 TRP A O 1
ATOM 1394 N N . LEU A 1 177 ? -14.275 -21.648 -9.654 1.00 98.19 177 LEU A N 1
ATOM 1395 C CA . LEU A 1 177 ? -15.307 -21.436 -10.680 1.00 98.19 177 LEU A CA 1
ATOM 1396 C C . LEU A 1 177 ? -15.282 -22.519 -11.768 1.00 98.19 177 LEU A C 1
ATOM 1398 O O . LEU A 1 177 ? -16.332 -23.010 -12.181 1.00 98.19 177 LEU A O 1
ATOM 1402 N N . MET A 1 178 ? -14.092 -22.921 -12.216 1.00 98.12 178 MET A N 1
ATOM 1403 C CA . MET A 1 178 ? -13.931 -23.992 -13.203 1.00 98.12 178 MET A CA 1
ATOM 1404 C C . MET A 1 178 ? -14.406 -25.344 -12.657 1.00 98.12 178 MET A C 1
ATOM 1406 O O . MET A 1 178 ? -15.074 -26.105 -13.365 1.00 98.12 178 MET A O 1
ATOM 1410 N N . MET A 1 179 ? -14.109 -25.638 -11.389 1.00 97.50 179 MET A N 1
ATOM 1411 C CA . MET A 1 179 ? -14.597 -26.838 -10.712 1.00 97.50 179 MET A CA 1
ATOM 1412 C C . MET A 1 179 ? -16.117 -26.815 -10.521 1.00 97.50 179 MET A C 1
ATOM 1414 O O . MET A 1 179 ? -16.757 -27.838 -10.761 1.00 97.50 179 MET A O 1
ATOM 1418 N N . ASP A 1 180 ? -16.711 -25.679 -10.145 1.00 96.12 180 ASP A N 1
ATOM 1419 C CA . ASP A 1 180 ? -18.168 -25.543 -10.012 1.00 96.12 180 ASP A CA 1
ATOM 1420 C C . ASP A 1 180 ? -18.873 -25.736 -11.359 1.00 96.12 180 ASP A C 1
ATOM 1422 O O . ASP A 1 180 ? -19.795 -26.543 -11.479 1.00 96.12 180 ASP A O 1
ATOM 1426 N N . ALA A 1 181 ? -18.371 -25.092 -12.417 1.00 95.62 181 ALA A N 1
ATOM 1427 C CA . ALA A 1 181 ? -18.884 -25.279 -13.770 1.00 95.62 181 ALA A CA 1
ATOM 1428 C C . ALA A 1 181 ? -18.789 -26.747 -14.222 1.00 95.62 181 ALA A C 1
ATOM 1430 O O . ALA A 1 181 ? -19.715 -27.270 -14.843 1.00 95.62 181 ALA A O 1
ATOM 1431 N N . THR A 1 182 ? -17.696 -27.436 -13.885 1.00 96.50 182 THR A N 1
ATOM 1432 C CA . THR A 1 182 ? -17.523 -28.865 -14.188 1.00 96.50 182 THR A CA 1
ATOM 1433 C C . THR A 1 182 ? -18.492 -29.735 -13.385 1.00 96.50 182 THR A C 1
ATOM 1435 O O . THR A 1 182 ? -19.078 -30.665 -13.939 1.00 96.50 182 THR A O 1
ATOM 1438 N N . ARG A 1 183 ? -18.716 -29.419 -12.102 1.00 95.81 183 ARG A N 1
ATOM 1439 C CA . ARG A 1 183 ? -19.685 -30.105 -11.235 1.00 95.81 183 ARG A CA 1
ATOM 1440 C C . ARG A 1 183 ? -21.101 -29.992 -11.798 1.00 95.81 183 ARG A C 1
ATOM 1442 O O . ARG A 1 183 ? -21.754 -31.014 -11.974 1.00 95.81 183 ARG A O 1
ATOM 1449 N N . ARG A 1 184 ? -21.531 -28.784 -12.177 1.00 92.50 184 ARG A N 1
ATOM 1450 C CA . ARG A 1 184 ? -22.850 -28.535 -12.791 1.00 92.50 184 ARG A CA 1
ATOM 1451 C C . ARG A 1 184 ? -23.046 -29.258 -14.127 1.00 92.50 184 ARG A C 1
ATOM 1453 O O . ARG A 1 184 ? -24.169 -29.587 -14.479 1.00 92.50 184 ARG A O 1
ATOM 1460 N N . ARG A 1 185 ? -21.972 -29.512 -14.884 1.00 93.31 185 ARG A N 1
ATOM 1461 C CA . ARG A 1 185 ? -22.041 -30.310 -16.123 1.00 93.31 185 ARG A CA 1
ATOM 1462 C C . ARG A 1 185 ? -22.139 -31.810 -15.861 1.00 93.31 185 ARG A C 1
ATOM 1464 O O . ARG A 1 185 ? -22.745 -32.515 -16.657 1.00 93.31 185 ARG A O 1
ATOM 1471 N N . ARG A 1 186 ? -21.510 -32.304 -14.789 1.00 93.81 186 ARG A N 1
ATOM 1472 C CA . ARG A 1 186 ? -21.540 -33.730 -14.415 1.00 93.81 186 ARG A CA 1
ATOM 1473 C C . ARG A 1 186 ? -22.830 -34.135 -13.720 1.00 93.81 186 ARG A C 1
ATOM 1475 O O . ARG A 1 186 ? -23.253 -35.274 -13.867 1.00 93.81 186 ARG A O 1
ATOM 1482 N N . SER A 1 187 ? -23.429 -33.212 -12.984 1.00 87.62 187 SER A N 1
ATOM 1483 C CA . SER A 1 187 ? -24.713 -33.391 -12.324 1.00 87.62 187 SER A CA 1
ATOM 1484 C C . SER A 1 187 ? -25.683 -32.412 -12.970 1.00 87.62 187 SER A C 1
ATOM 1486 O O . SER A 1 187 ? -25.811 -31.291 -12.466 1.00 87.62 187 SER A O 1
ATOM 1488 N N . PRO A 1 188 ? -26.313 -32.780 -14.107 1.00 79.50 188 PRO A N 1
ATOM 1489 C CA . PRO A 1 188 ? -27.439 -32.016 -14.615 1.00 79.50 188 PRO A CA 1
ATOM 1490 C C . PRO A 1 188 ? -28.380 -31.769 -13.436 1.00 79.50 188 PRO A C 1
ATOM 1492 O O . PRO A 1 188 ? -28.615 -32.718 -12.682 1.00 79.50 188 PRO A O 1
ATOM 1495 N N . PRO A 1 189 ? -28.854 -30.528 -13.215 1.00 78.50 189 PRO A N 1
ATOM 1496 C CA . PRO A 1 189 ? -29.895 -30.317 -12.225 1.00 78.50 189 PRO A CA 1
ATOM 1497 C C . PRO A 1 189 ? -30.976 -31.339 -12.541 1.00 78.50 189 PRO A C 1
ATOM 1499 O O . PRO A 1 189 ? -31.391 -31.417 -13.701 1.00 78.50 189 PRO A O 1
ATOM 1502 N N . GLU A 1 190 ? -31.335 -32.167 -11.555 1.00 76.62 190 GLU A N 1
ATOM 1503 C CA . GLU A 1 190 ? -32.518 -33.008 -11.660 1.00 76.62 190 GLU A CA 1
ATOM 1504 C C . GLU A 1 190 ? -33.606 -32.051 -12.104 1.00 76.62 190 GLU A C 1
ATOM 1506 O O . GLU A 1 190 ? -33.964 -31.114 -11.383 1.00 76.62 190 GLU A O 1
ATOM 1511 N N . THR A 1 191 ? -34.001 -32.171 -13.373 1.00 75.25 191 THR A N 1
ATOM 1512 C CA . THR A 1 191 ? -35.131 -31.415 -13.873 1.00 75.25 191 THR A CA 1
ATOM 1513 C C . THR A 1 191 ? -36.222 -31.746 -12.879 1.00 75.25 191 THR A C 1
ATOM 1515 O O . THR A 1 191 ? -36.446 -32.949 -12.705 1.00 75.25 191 THR A O 1
ATOM 1518 N N . PRO A 1 192 ? -36.803 -30.755 -12.172 1.00 71.56 192 PRO A N 1
ATOM 1519 C CA . PRO A 1 192 ? -37.874 -31.039 -11.237 1.00 71.56 192 PRO A CA 1
ATOM 1520 C C . PRO A 1 192 ? -38.834 -31.916 -12.014 1.00 71.56 192 PRO A C 1
ATOM 1522 O O . PRO A 1 192 ? -39.259 -31.513 -13.103 1.00 71.56 192 PRO A O 1
ATOM 1525 N N . GLU A 1 193 ? -38.990 -33.158 -11.546 1.00 69.00 193 GLU A N 1
ATOM 1526 C CA . GLU A 1 193 ? -39.788 -34.167 -12.219 1.00 69.00 193 GLU A CA 1
ATOM 1527 C C . GLU A 1 193 ? -41.080 -33.457 -12.561 1.00 69.00 193 GLU A C 1
ATOM 1529 O O . GLU A 1 193 ? -41.713 -32.883 -11.670 1.00 69.00 193 GLU A O 1
ATOM 1534 N N . ALA A 1 194 ? -41.335 -33.312 -13.864 1.00 60.91 194 ALA A N 1
ATOM 1535 C CA . ALA A 1 194 ? -42.441 -32.530 -14.365 1.00 60.91 194 ALA A CA 1
ATOM 1536 C C . ALA A 1 194 ? -43.706 -33.274 -13.952 1.00 60.91 194 ALA A C 1
ATOM 1538 O O . ALA A 1 194 ? -44.285 -34.031 -14.727 1.00 60.91 194 ALA A O 1
ATOM 1539 N N . GLY A 1 195 ? -44.097 -33.087 -12.692 1.00 70.06 195 GLY A N 1
ATOM 1540 C CA . GLY A 1 195 ? -45.381 -33.477 -12.177 1.00 70.06 195 GLY A CA 1
ATOM 1541 C C . GLY A 1 195 ? -46.405 -32.873 -13.125 1.00 70.06 195 GLY A C 1
ATOM 1542 O O . GLY A 1 195 ? -46.189 -31.749 -13.603 1.00 70.06 195 GLY A O 1
ATOM 1543 N N . PRO A 1 196 ? -47.455 -33.629 -13.477 1.00 54.72 196 PRO A N 1
ATOM 1544 C CA . PRO A 1 196 ? -48.413 -33.225 -14.487 1.00 54.72 196 PRO A CA 1
ATOM 1545 C C . PRO A 1 196 ? -48.850 -31.791 -14.211 1.00 54.72 196 PRO A C 1
ATOM 1547 O O . PRO A 1 196 ? -49.447 -31.478 -13.184 1.00 54.72 196 PRO A O 1
ATOM 1550 N N . SER A 1 197 ? -48.444 -30.915 -15.125 1.00 55.28 197 SER A N 1
ATOM 1551 C CA . SER A 1 197 ? -48.749 -29.497 -15.116 1.00 55.28 197 SER A CA 1
ATOM 1552 C C . SER A 1 197 ? -50.252 -29.346 -15.311 1.00 55.28 197 SER A C 1
ATOM 1554 O O . SER A 1 197 ? -50.751 -29.223 -16.431 1.00 55.28 197 SER A O 1
ATOM 1556 N N . GLU A 1 198 ? -50.996 -29.391 -14.209 1.00 53.44 198 GLU A N 1
ATOM 1557 C CA . GLU A 1 198 ? -52.353 -28.877 -14.156 1.00 53.44 198 GLU A CA 1
ATOM 1558 C C . GLU A 1 198 ? -52.263 -27.354 -14.242 1.00 53.44 198 GLU A C 1
ATOM 1560 O O . GLU A 1 198 ? -52.152 -26.621 -13.259 1.00 53.44 198 GLU A O 1
ATOM 1565 N N . LEU A 1 199 ? -52.234 -26.883 -15.487 1.00 53.09 199 LEU A N 1
ATOM 1566 C CA . LEU A 1 199 ? -52.246 -25.483 -15.870 1.00 53.09 199 LEU A CA 1
ATOM 1567 C C . LEU A 1 199 ? -53.457 -24.769 -15.250 1.00 53.09 199 LEU A C 1
ATOM 1569 O O . LEU A 1 199 ? -54.530 -24.687 -15.855 1.00 53.09 199 LEU A O 1
ATOM 1573 N N . SER A 1 200 ? -53.275 -24.156 -14.079 1.00 51.81 200 SER A N 1
ATOM 1574 C CA . SER A 1 200 ? -54.193 -23.127 -13.597 1.00 51.81 200 SER A CA 1
ATOM 1575 C C . SER A 1 200 ? -53.984 -21.856 -14.428 1.00 51.81 200 SER A C 1
ATOM 1577 O O . SER A 1 200 ? -53.157 -20.983 -14.178 1.00 51.81 200 SER A O 1
ATOM 1579 N N . LYS A 1 201 ? -54.753 -21.793 -15.511 1.00 60.94 201 LYS A N 1
ATOM 1580 C CA . LYS A 1 201 ? -54.857 -20.701 -16.479 1.00 60.94 201 LYS A CA 1
ATOM 1581 C C . LYS A 1 201 ? -55.434 -19.446 -15.804 1.00 60.94 201 LYS A C 1
ATOM 1583 O O . LYS A 1 201 ? -56.604 -19.135 -15.999 1.00 60.94 201 LYS A O 1
ATOM 1588 N N . LYS A 1 202 ? -54.670 -18.718 -14.981 1.00 57.91 202 LYS A N 1
ATOM 1589 C CA . LYS A 1 202 ? -55.127 -17.429 -14.427 1.00 57.91 202 LYS A CA 1
ATOM 1590 C C . LYS A 1 202 ? -54.052 -16.344 -14.463 1.00 57.91 202 LYS A C 1
ATOM 1592 O O . LYS A 1 202 ? -53.149 -16.288 -13.646 1.00 57.91 202 LYS A O 1
ATOM 1597 N N . HIS A 1 203 ? -54.276 -15.456 -15.431 1.00 48.28 203 HIS A N 1
ATOM 1598 C CA . HIS A 1 203 ? -54.063 -14.011 -15.396 1.00 48.28 203 HIS A CA 1
ATOM 1599 C C . HIS A 1 203 ? -52.664 -13.481 -15.066 1.00 48.28 203 HIS A C 1
ATOM 1601 O O . HIS A 1 203 ? -52.306 -13.175 -13.934 1.00 48.28 203 HIS A O 1
ATOM 1607 N N . ARG A 1 204 ? -51.972 -13.169 -16.161 1.00 58.31 204 ARG A N 1
ATOM 1608 C CA . ARG A 1 204 ? -50.996 -12.089 -16.276 1.00 58.31 204 ARG A CA 1
ATOM 1609 C C . ARG A 1 204 ? -51.633 -10.777 -15.778 1.00 58.31 204 ARG A C 1
ATOM 1611 O O . ARG A 1 204 ? -52.485 -10.211 -16.459 1.00 58.31 204 ARG A O 1
ATOM 1618 N N . ARG A 1 205 ? -51.220 -10.285 -14.610 1.00 54.97 205 ARG A N 1
ATOM 1619 C CA . ARG A 1 205 ? -51.194 -8.844 -14.330 1.00 54.97 205 ARG A CA 1
ATOM 1620 C C . ARG A 1 205 ? -49.736 -8.424 -14.335 1.00 54.97 205 ARG A C 1
ATOM 1622 O O . ARG A 1 205 ? -48.978 -8.781 -13.443 1.00 54.97 205 ARG A O 1
ATOM 1629 N N . ILE A 1 206 ? -49.371 -7.727 -15.403 1.00 54.19 206 ILE A N 1
ATOM 1630 C CA . ILE A 1 206 ? -48.201 -6.858 -15.440 1.00 54.19 206 ILE A CA 1
ATOM 1631 C C . ILE A 1 206 ? -48.504 -5.775 -14.404 1.00 54.19 206 ILE A C 1
ATOM 1633 O O . ILE A 1 206 ? -49.446 -5.005 -14.577 1.00 54.19 206 ILE A O 1
ATOM 1637 N N . VAL A 1 207 ? -47.811 -5.834 -13.271 1.00 62.72 207 VAL A N 1
ATOM 1638 C CA . VAL A 1 207 ? -47.710 -4.720 -12.334 1.00 62.72 207 VAL A CA 1
ATOM 1639 C C . VAL A 1 207 ? -46.352 -4.112 -12.628 1.00 62.72 207 VAL A C 1
ATOM 1641 O O . VAL A 1 207 ? -45.325 -4.687 -12.272 1.00 62.72 207 VAL A O 1
ATOM 1644 N N . ASP A 1 208 ? -46.369 -3.004 -13.359 1.00 57.69 208 ASP A N 1
ATOM 1645 C CA . ASP A 1 208 ? -45.252 -2.075 -13.401 1.00 57.69 208 ASP A CA 1
ATOM 1646 C C . ASP A 1 208 ? -45.109 -1.501 -11.983 1.00 57.69 208 ASP A C 1
ATOM 1648 O O . ASP A 1 208 ? -45.948 -0.724 -11.529 1.00 57.69 208 ASP A O 1
ATOM 1652 N N . SER A 1 209 ? -44.098 -1.971 -11.250 1.00 51.94 209 SER A N 1
ATOM 1653 C CA . SER A 1 209 ? -43.642 -1.362 -9.999 1.00 51.94 209 SER A CA 1
ATOM 1654 C C . SER A 1 209 ? -42.365 -0.586 -10.298 1.00 51.94 209 SER A C 1
ATOM 1656 O O . SER A 1 209 ? -41.259 -1.118 -10.212 1.00 51.94 209 SER A O 1
ATOM 1658 N N . ASP A 1 210 ? -42.567 0.666 -10.695 1.00 59.47 210 ASP A N 1
ATOM 1659 C CA . ASP A 1 210 ? -41.643 1.765 -10.438 1.00 59.47 210 ASP A CA 1
ATOM 1660 C C . ASP A 1 210 ? -41.560 2.044 -8.920 1.00 59.47 210 ASP A C 1
ATOM 1662 O O . ASP A 1 210 ? -42.495 1.756 -8.171 1.00 59.47 210 ASP A O 1
ATOM 1666 N N . GLU A 1 211 ? -40.441 2.656 -8.528 1.00 50.94 211 GLU A N 1
ATOM 1667 C CA . GLU A 1 211 ? -40.078 3.225 -7.215 1.00 50.94 211 GLU A CA 1
ATOM 1668 C C . GLU A 1 211 ? -39.401 2.323 -6.152 1.00 50.94 211 GLU A C 1
ATOM 1670 O O . GLU A 1 211 ? -39.986 1.464 -5.499 1.00 50.94 211 GLU A O 1
ATOM 1675 N N . ASP A 1 212 ? -38.116 2.646 -5.956 1.00 50.00 212 ASP A N 1
ATOM 1676 C CA . ASP A 1 212 ? -37.400 2.762 -4.680 1.00 50.00 212 ASP A CA 1
ATOM 1677 C C . ASP A 1 212 ? -37.289 1.548 -3.746 1.00 50.00 212 ASP A C 1
ATOM 1679 O O . ASP A 1 212 ? -38.020 1.370 -2.775 1.00 50.00 212 ASP A O 1
ATOM 1683 N N . GLY A 1 213 ? -36.194 0.808 -3.944 1.00 42.97 213 GLY A N 1
ATOM 1684 C CA . GLY A 1 213 ? -35.647 -0.157 -2.993 1.00 42.97 213 GLY A CA 1
ATOM 1685 C C . GLY A 1 213 ? -34.199 0.156 -2.623 1.00 42.97 213 GLY A C 1
ATOM 1686 O O . GLY A 1 213 ? -33.288 -0.589 -2.977 1.00 42.97 213 GLY A O 1
ATOM 1687 N N . LYS A 1 214 ? -33.972 1.251 -1.885 1.00 48.66 214 LYS A N 1
ATOM 1688 C CA . LYS A 1 214 ? -32.827 1.336 -0.966 1.00 48.66 214 LYS A CA 1
ATOM 1689 C C . LYS A 1 214 ? -33.018 0.240 0.083 1.00 48.66 214 LYS A C 1
ATOM 1691 O O . LYS A 1 214 ? -33.820 0.401 0.993 1.00 48.66 214 LYS A O 1
ATOM 1696 N N . GLY A 1 215 ? -32.296 -0.860 -0.061 1.00 41.66 215 GLY A N 1
ATOM 1697 C CA . GLY A 1 215 ? -32.318 -1.975 0.875 1.00 41.66 215 GLY A CA 1
ATOM 1698 C C . GLY A 1 215 ? -30.954 -2.639 0.906 1.00 41.66 215 GLY A C 1
ATOM 1699 O O . GLY A 1 215 ? -30.640 -3.445 0.041 1.00 41.66 215 GLY A O 1
ATOM 1700 N N . GLU A 1 216 ? -30.134 -2.193 1.854 1.00 49.59 216 GLU A N 1
ATOM 1701 C CA . GLU A 1 216 ? -29.363 -3.057 2.750 1.00 49.59 216 GLU A CA 1
ATOM 1702 C C . GLU A 1 216 ? -28.881 -4.389 2.154 1.00 49.59 216 GLU A C 1
ATOM 1704 O O . GLU A 1 216 ? -29.603 -5.383 2.147 1.00 49.59 216 GLU A O 1
ATOM 1709 N N . MET A 1 217 ? -27.610 -4.437 1.744 1.00 43.88 217 MET A N 1
ATOM 1710 C CA . MET A 1 217 ? -26.892 -5.706 1.694 1.00 43.88 217 MET A CA 1
ATOM 1711 C C . MET A 1 217 ? -25.645 -5.620 2.572 1.00 43.88 217 MET A C 1
ATOM 1713 O O . MET A 1 217 ? -24.619 -5.059 2.196 1.00 43.88 217 MET A O 1
ATOM 1717 N N . GLU A 1 218 ? -25.838 -6.158 3.775 1.00 49.09 218 GLU A N 1
ATOM 1718 C CA . GLU A 1 218 ? -24.892 -6.958 4.551 1.00 49.09 218 GLU A CA 1
ATOM 1719 C C . GLU A 1 218 ? -23.524 -6.340 4.850 1.00 49.09 218 GLU A C 1
ATOM 1721 O O . GLU A 1 218 ? -22.498 -6.610 4.225 1.00 49.09 218 GLU A O 1
ATOM 1726 N N . GLU A 1 219 ? -23.518 -5.641 5.981 1.00 50.97 219 GLU A N 1
ATOM 1727 C CA . GLU A 1 219 ? -22.592 -5.911 7.079 1.00 50.97 219 GLU A CA 1
ATOM 1728 C C . GLU A 1 219 ? -22.374 -7.431 7.255 1.00 50.97 219 GLU A C 1
ATOM 1730 O O . GLU A 1 219 ? -23.088 -8.109 7.990 1.00 50.97 219 GLU A O 1
ATOM 1735 N N . LYS A 1 220 ? -21.373 -7.986 6.564 1.00 45.78 220 LYS A N 1
ATOM 1736 C CA . LYS A 1 220 ? -20.746 -9.247 6.961 1.00 45.78 220 LYS A CA 1
ATOM 1737 C C . LYS A 1 220 ? -19.599 -8.942 7.910 1.00 45.78 220 LYS A C 1
ATOM 1739 O O . LYS A 1 220 ? -18.474 -8.658 7.505 1.00 45.78 220 LYS A O 1
ATOM 1744 N N . ALA A 1 221 ? -19.942 -8.994 9.189 1.00 54.09 221 ALA A N 1
ATOM 1745 C CA . ALA A 1 221 ? -19.018 -9.238 10.274 1.00 54.09 221 ALA A CA 1
ATOM 1746 C C . ALA A 1 221 ? -18.461 -10.673 10.169 1.00 54.09 221 ALA A C 1
ATOM 1748 O O . ALA A 1 221 ? -19.149 -11.641 10.474 1.00 54.09 221 ALA A O 1
ATOM 1749 N N . GLU A 1 222 ? -17.199 -10.787 9.776 1.00 49.81 222 GLU A N 1
ATOM 1750 C CA . GLU A 1 222 ? -16.271 -11.863 10.152 1.00 49.81 222 GLU A CA 1
ATOM 1751 C C . GLU A 1 222 ? -15.082 -11.081 10.745 1.00 49.81 222 GLU A C 1
ATOM 1753 O O . GLU A 1 222 ? -14.476 -10.281 10.041 1.00 49.81 222 GLU A O 1
ATOM 1758 N N . ARG A 1 223 ? -14.772 -11.021 12.047 1.00 50.31 223 ARG A N 1
ATOM 1759 C CA . ARG A 1 223 ? -14.728 -12.004 13.144 1.00 50.31 223 ARG A CA 1
ATOM 1760 C C . ARG A 1 223 ? -13.994 -13.298 12.799 1.00 50.31 223 ARG A C 1
ATOM 1762 O O . ARG A 1 223 ? -14.538 -14.379 12.950 1.00 50.31 223 ARG A O 1
ATOM 1769 N N . GLU A 1 224 ? -12.721 -13.140 12.466 1.00 45.34 224 GLU A N 1
ATOM 1770 C CA . GLU A 1 224 ? -11.629 -14.024 12.890 1.00 45.34 224 GLU A CA 1
ATOM 1771 C C . GLU A 1 224 ? -10.598 -13.070 13.541 1.00 45.34 224 GLU A C 1
ATOM 1773 O O . GLU A 1 224 ? -10.248 -12.057 12.947 1.00 45.34 224 GLU A O 1
ATOM 1778 N N . GLY A 1 225 ? -10.201 -13.164 14.809 1.00 46.75 225 GLY A N 1
ATOM 1779 C CA . GLY A 1 225 ? -10.039 -14.364 15.616 1.00 46.75 225 GLY A CA 1
ATOM 1780 C C . GLY A 1 225 ? -8.629 -14.927 15.450 1.00 46.75 225 GLY A C 1
ATOM 1781 O O . GLY A 1 225 ? -8.504 -16.101 15.144 1.00 46.75 225 GLY A O 1
ATOM 1782 N N . GLU A 1 226 ? -7.589 -14.104 15.614 1.00 49.59 226 GLU A N 1
ATOM 1783 C CA . GLU A 1 226 ? -6.224 -14.597 15.835 1.00 49.59 226 GLU A CA 1
ATOM 1784 C C . GLU A 1 226 ? -5.643 -13.875 17.053 1.00 49.59 226 GLU A C 1
ATOM 1786 O O . GLU A 1 226 ? -4.982 -12.839 16.979 1.00 49.59 226 GLU A O 1
ATOM 1791 N N . GLU A 1 227 ? -6.026 -14.412 18.207 1.00 39.41 227 GLU A N 1
ATOM 1792 C CA . GLU A 1 227 ? -5.312 -14.267 19.463 1.00 39.41 227 GLU A CA 1
ATOM 1793 C C . GLU A 1 227 ? -3.992 -15.028 19.294 1.00 39.41 227 GLU A C 1
ATOM 1795 O O . GLU A 1 227 ? -3.977 -16.255 19.262 1.00 39.41 227 GLU A O 1
ATOM 1800 N N . VAL A 1 228 ? -2.883 -14.306 19.131 1.00 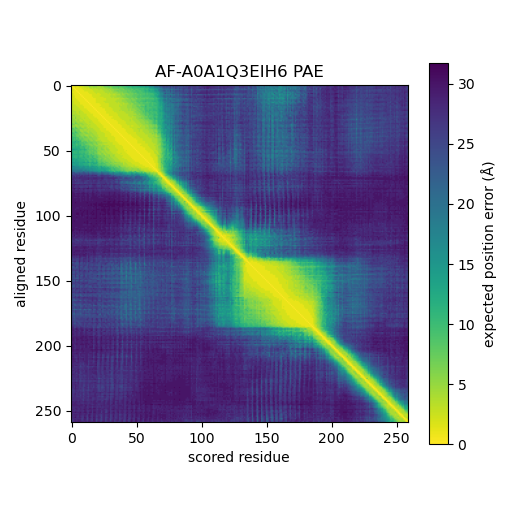46.59 228 VAL A N 1
ATOM 1801 C CA . VAL A 1 228 ? -1.561 -14.880 19.384 1.00 46.59 228 VAL A CA 1
ATOM 1802 C C . VAL A 1 228 ? -1.243 -14.574 20.841 1.00 46.59 228 VAL A C 1
ATOM 1804 O O . VAL A 1 228 ? -0.747 -13.498 21.177 1.00 46.59 228 VAL A O 1
ATOM 1807 N N . GLU A 1 229 ? -1.593 -15.526 21.703 1.00 45.41 229 GLU A N 1
ATOM 1808 C CA . GLU A 1 229 ? -0.919 -15.723 22.981 1.00 45.41 229 GLU A CA 1
ATOM 1809 C C . GLU A 1 229 ? 0.571 -15.945 22.687 1.00 45.41 229 GLU A C 1
ATOM 1811 O O . GLU A 1 229 ? 0.963 -16.967 22.128 1.00 45.41 229 GLU A O 1
ATOM 18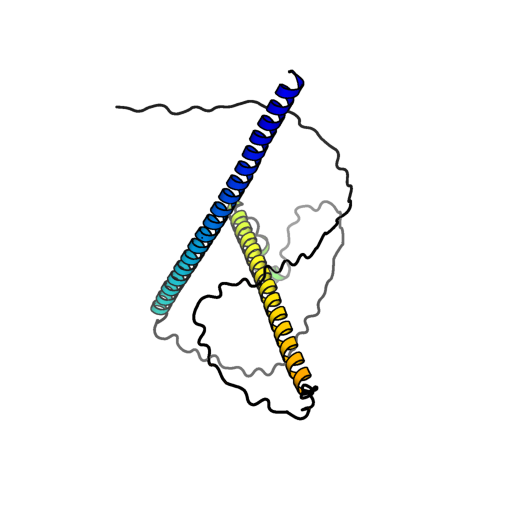16 N N . VAL A 1 230 ? 1.413 -14.974 23.038 1.00 45.16 230 VAL A N 1
ATOM 1817 C CA . VAL A 1 230 ? 2.815 -15.259 23.353 1.00 45.16 230 VAL A CA 1
ATOM 1818 C C . VAL A 1 230 ? 2.935 -15.122 24.858 1.00 45.16 230 VAL A C 1
ATOM 1820 O O . VAL A 1 230 ? 3.014 -14.018 25.400 1.00 45.16 230 VAL A O 1
ATOM 1823 N N . GLU A 1 231 ? 2.866 -16.274 25.518 1.00 46.00 231 GLU A N 1
ATOM 1824 C CA . GLU A 1 231 ? 3.337 -16.461 26.880 1.00 46.00 231 GLU A CA 1
ATOM 1825 C C . GLU A 1 231 ? 4.804 -16.032 27.004 1.00 46.00 231 GLU A C 1
ATOM 1827 O O . GLU A 1 231 ? 5.646 -16.370 26.174 1.00 46.00 231 GLU A O 1
ATOM 1832 N N . GLY A 1 232 ? 5.075 -15.300 28.084 1.00 36.84 232 GLY A N 1
ATOM 1833 C CA . GLY A 1 232 ? 6.129 -15.623 29.043 1.00 36.84 232 GLY A CA 1
ATOM 1834 C C . GLY A 1 232 ? 7.495 -16.023 28.493 1.00 36.84 232 GLY A C 1
ATOM 1835 O O . GLY A 1 232 ? 7.779 -17.200 28.300 1.00 36.84 232 GLY A O 1
ATOM 1836 N N . GLY A 1 233 ? 8.381 -15.038 28.395 1.00 39.59 233 GLY A N 1
ATOM 1837 C CA . GLY A 1 233 ? 9.822 -15.235 28.475 1.00 39.59 233 GLY A CA 1
ATOM 1838 C C . GLY A 1 233 ? 10.378 -14.201 29.439 1.00 39.59 233 GLY A C 1
ATOM 1839 O O . GLY A 1 233 ? 10.656 -13.073 29.042 1.00 39.59 233 GLY A O 1
ATOM 1840 N N . GLU A 1 234 ? 10.426 -14.570 30.715 1.00 44.31 234 GLU A N 1
ATOM 1841 C CA . GLU A 1 234 ? 11.160 -13.870 31.761 1.00 44.31 234 GLU A CA 1
ATOM 1842 C C . GLU A 1 234 ? 12.645 -13.867 31.378 1.00 44.31 234 GLU A C 1
ATOM 1844 O O . GLU A 1 234 ? 13.250 -14.929 31.299 1.00 44.31 234 GLU A O 1
ATOM 1849 N N . GLU A 1 235 ? 13.237 -12.698 31.151 1.00 44.69 235 GLU A N 1
ATOM 1850 C CA . GLU A 1 235 ? 14.660 -12.509 31.424 1.00 44.69 235 GLU A CA 1
ATOM 1851 C C . GLU A 1 235 ? 14.836 -11.176 32.145 1.00 44.69 235 GLU A C 1
ATOM 1853 O O . GLU A 1 235 ? 14.580 -10.087 31.623 1.00 44.69 235 GLU A O 1
ATOM 1858 N N . GLU A 1 236 ? 15.207 -11.332 33.410 1.00 44.94 236 GLU A N 1
ATOM 1859 C CA . GLU A 1 236 ? 15.764 -10.326 34.288 1.00 44.94 236 GLU A CA 1
ATOM 1860 C C . GLU A 1 236 ? 16.954 -9.639 33.608 1.00 44.94 236 GLU A C 1
ATOM 1862 O O . GLU A 1 236 ? 17.926 -10.285 33.225 1.00 44.94 236 GLU A O 1
ATOM 1867 N N . VAL A 1 237 ? 16.913 -8.313 33.525 1.00 48.19 237 VAL A N 1
ATOM 1868 C CA . VAL A 1 237 ? 18.128 -7.499 33.582 1.00 48.19 237 VAL A CA 1
ATOM 1869 C C . VAL A 1 237 ? 17.864 -6.433 34.631 1.00 48.19 237 VAL A C 1
ATOM 1871 O O . VAL A 1 237 ? 17.140 -5.460 34.409 1.00 48.19 237 VAL A O 1
ATOM 1874 N N . GLU A 1 238 ? 18.394 -6.717 35.817 1.00 45.59 238 GLU A N 1
ATOM 1875 C CA . GLU A 1 238 ? 18.676 -5.735 36.853 1.00 45.59 238 GLU A CA 1
ATOM 1876 C C . GLU A 1 238 ? 19.724 -4.712 36.376 1.00 45.59 238 GLU A C 1
ATOM 1878 O O . GLU A 1 238 ? 20.426 -4.928 35.391 1.00 45.59 238 GLU A O 1
ATOM 1883 N N . GLU A 1 239 ? 19.840 -3.637 37.162 1.00 42.84 239 GLU A N 1
ATOM 1884 C CA . GLU A 1 239 ? 20.863 -2.580 37.125 1.00 42.84 239 GLU A CA 1
ATOM 1885 C C . GLU A 1 239 ? 20.706 -1.502 36.032 1.00 42.84 239 GLU A C 1
ATOM 1887 O O . GLU A 1 239 ? 20.509 -1.760 34.856 1.00 42.84 239 GLU A O 1
ATOM 1892 N N . GLU A 1 240 ? 20.772 -0.205 36.321 1.00 41.59 240 GLU A N 1
ATOM 1893 C CA . GLU A 1 240 ? 21.188 0.520 37.517 1.00 41.59 240 GLU A CA 1
ATOM 1894 C C . GLU A 1 240 ? 20.652 1.958 37.386 1.00 41.59 240 GLU A C 1
ATOM 1896 O O . GLU A 1 240 ? 20.276 2.420 36.305 1.00 41.59 240 GLU A O 1
ATOM 1901 N N . GLY A 1 241 ? 20.566 2.664 38.507 1.00 41.41 241 GLY A N 1
ATOM 1902 C CA . GLY A 1 241 ? 19.815 3.902 38.639 1.00 41.41 241 GLY A CA 1
ATOM 1903 C C . GLY A 1 241 ? 20.287 5.088 37.791 1.00 41.41 241 GLY A C 1
ATOM 1904 O O . GLY A 1 241 ? 21.467 5.316 37.551 1.00 41.41 241 GLY A O 1
ATOM 1905 N N . ASN A 1 242 ? 19.322 5.945 37.461 1.00 39.97 242 ASN A N 1
ATOM 1906 C CA . ASN A 1 242 ? 19.499 7.383 37.646 1.00 39.97 242 ASN A CA 1
ATOM 1907 C C . ASN A 1 242 ? 18.139 8.081 37.756 1.00 39.97 242 ASN A C 1
ATOM 1909 O O . ASN A 1 242 ? 17.563 8.604 36.801 1.00 39.97 242 ASN A O 1
ATOM 1913 N N . GLU A 1 243 ? 17.637 8.086 38.985 1.00 46.44 243 GLU A N 1
ATOM 1914 C CA . GLU A 1 243 ? 16.753 9.125 39.493 1.00 46.44 243 GLU A CA 1
ATOM 1915 C C . GLU A 1 243 ? 17.528 10.448 39.486 1.00 46.44 243 GLU A C 1
ATOM 1917 O O . GLU A 1 243 ? 18.566 10.526 40.124 1.00 46.44 243 GLU A O 1
ATOM 1922 N N . LEU A 1 244 ? 17.049 11.474 38.778 1.00 45.03 244 LEU A N 1
ATOM 1923 C CA . LEU A 1 244 ? 17.095 12.886 39.190 1.00 45.03 244 LEU A CA 1
ATOM 1924 C C . LEU A 1 244 ? 16.320 13.729 38.158 1.00 45.03 244 LEU A C 1
ATOM 1926 O O . LEU A 1 244 ? 16.832 14.165 37.128 1.00 45.03 244 LEU A O 1
ATOM 1930 N N . ALA A 1 245 ? 15.055 14.002 38.463 1.00 51.75 245 ALA A N 1
ATOM 1931 C CA . ALA A 1 245 ? 14.322 15.146 37.919 1.00 51.75 245 ALA A CA 1
ATOM 1932 C C . ALA A 1 245 ? 14.572 16.389 38.819 1.00 51.75 245 ALA A C 1
ATOM 1934 O O . ALA A 1 245 ? 15.122 16.255 39.911 1.00 51.75 245 ALA A O 1
ATOM 1935 N N . PRO A 1 246 ? 13.992 17.575 38.551 1.00 56.97 246 PRO A N 1
ATOM 1936 C CA . PRO A 1 246 ? 13.944 18.372 37.317 1.00 56.97 246 PRO A CA 1
ATOM 1937 C C . PRO A 1 246 ? 14.307 19.857 37.588 1.00 56.97 246 PRO A C 1
ATOM 1939 O O . PRO A 1 246 ? 13.973 20.383 38.651 1.00 56.97 246 PRO A O 1
ATOM 1942 N N . LYS A 1 247 ? 14.845 20.626 36.620 1.00 49.31 247 LYS A N 1
ATOM 1943 C CA . LYS A 1 247 ? 14.789 22.109 36.688 1.00 49.31 247 LYS A CA 1
ATOM 1944 C C . LYS A 1 247 ? 14.506 22.789 35.343 1.00 49.31 247 LYS A C 1
ATOM 1946 O O . LYS A 1 247 ? 15.235 22.672 34.370 1.00 49.31 247 LYS A O 1
ATOM 1951 N N . LYS A 1 248 ? 13.400 23.534 35.388 1.00 47.81 248 LYS A N 1
ATOM 1952 C CA . LYS A 1 248 ? 12.897 24.598 34.514 1.00 47.81 248 LYS A CA 1
ATOM 1953 C C . LYS A 1 248 ? 13.990 25.415 33.806 1.00 47.81 248 LYS A C 1
ATOM 1955 O O . LYS A 1 248 ? 14.878 25.940 34.467 1.00 47.81 248 LYS A O 1
ATOM 1960 N N . ALA A 1 249 ? 13.768 25.706 32.525 1.00 57.25 249 ALA A N 1
ATOM 1961 C CA . ALA A 1 249 ? 14.231 26.941 31.896 1.00 57.25 249 ALA A CA 1
ATOM 1962 C C . ALA A 1 249 ? 13.167 27.442 30.904 1.00 57.25 249 ALA A C 1
ATOM 1964 O O . A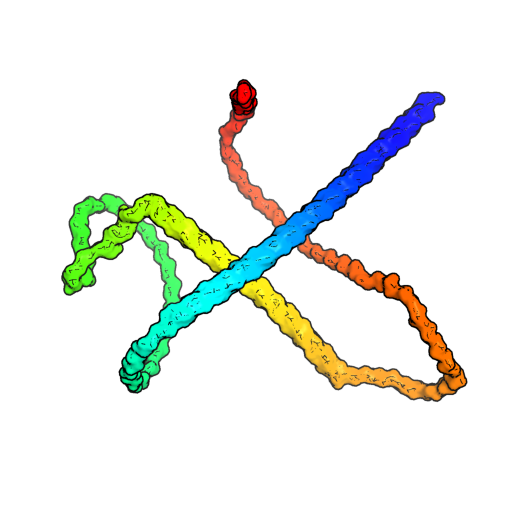LA A 1 249 ? 13.019 26.928 29.800 1.00 57.25 249 ALA A O 1
ATOM 1965 N N . ARG A 1 250 ? 12.397 28.447 31.341 1.00 47.28 250 ARG A N 1
ATOM 1966 C CA . ARG A 1 250 ? 11.749 29.421 30.455 1.00 47.28 250 ARG A CA 1
ATOM 1967 C C . ARG A 1 250 ? 12.870 30.244 29.819 1.00 47.28 250 ARG A C 1
ATOM 1969 O O . ARG A 1 250 ? 13.633 30.857 30.562 1.00 47.28 250 ARG A O 1
ATOM 1976 N N . SER A 1 251 ? 12.946 30.304 28.495 1.00 58.94 251 SER A N 1
ATOM 1977 C CA . SER A 1 251 ? 13.670 31.364 27.793 1.00 58.94 251 SER A CA 1
ATOM 1978 C C . SER A 1 251 ? 12.674 32.247 27.050 1.00 58.94 251 SER A C 1
ATOM 1980 O O . SER A 1 251 ? 12.114 31.918 26.010 1.00 58.94 251 SER A O 1
ATOM 1982 N N . GLU A 1 252 ? 12.440 33.386 27.679 1.00 52.19 252 GLU A N 1
ATOM 1983 C CA . GLU A 1 252 ? 11.869 34.609 27.147 1.00 52.19 252 GLU A CA 1
ATOM 1984 C C . GLU A 1 252 ? 13.005 35.351 26.422 1.00 52.19 252 GLU A C 1
ATOM 1986 O O . GLU A 1 252 ? 14.012 35.677 27.055 1.00 52.19 252 GLU A O 1
ATOM 1991 N N . LYS A 1 253 ? 12.916 35.579 25.100 1.00 57.88 253 LYS A N 1
ATOM 1992 C CA . LYS A 1 253 ? 13.822 36.524 24.422 1.00 57.88 253 LYS A CA 1
ATOM 1993 C C . LYS A 1 253 ? 13.274 37.085 23.104 1.00 57.88 253 LYS A C 1
ATOM 1995 O O . LYS A 1 253 ? 13.026 36.333 22.168 1.00 57.88 253 LYS A O 1
ATOM 2000 N N . GLY A 1 254 ? 13.224 38.422 23.056 1.00 57.50 254 GLY A N 1
ATOM 2001 C CA . GLY A 1 254 ? 13.017 39.296 21.888 1.00 57.50 254 GLY A CA 1
ATOM 2002 C C . GLY A 1 254 ? 11.630 39.938 21.918 1.00 57.50 254 GLY A C 1
ATOM 2003 O O . GLY A 1 254 ? 10.672 39.292 21.524 1.00 57.50 254 GLY A O 1
ATOM 2004 N N . LYS A 1 255 ? 11.378 41.119 22.496 1.00 61.50 255 LYS A N 1
ATOM 2005 C CA . LYS A 1 255 ? 12.052 42.437 22.509 1.00 61.50 255 LYS A CA 1
ATOM 2006 C C . LYS A 1 255 ? 12.134 43.129 21.137 1.00 61.50 255 LYS A C 1
ATOM 2008 O O . LYS A 1 255 ? 13.072 42.906 20.384 1.00 61.50 255 LYS A O 1
ATOM 2013 N N . GLU A 1 256 ? 11.099 43.944 20.910 1.00 54.66 256 GLU A N 1
ATOM 2014 C CA . GLU A 1 256 ? 11.065 45.326 20.395 1.00 54.66 256 GLU A CA 1
ATOM 2015 C C . GLU A 1 256 ? 11.886 45.698 19.153 1.00 54.66 256 GLU A C 1
ATOM 2017 O O . GLU A 1 256 ? 13.117 45.697 19.175 1.00 54.66 256 GLU A O 1
ATOM 2022 N N . ARG A 1 257 ? 11.176 46.233 18.149 1.00 59.16 257 ARG A N 1
ATOM 2023 C CA . ARG A 1 257 ? 11.530 47.527 17.551 1.00 59.16 257 ARG A CA 1
ATOM 2024 C C . ARG A 1 257 ? 10.292 48.174 16.916 1.00 59.16 257 ARG A C 1
ATOM 2026 O O . ARG A 1 257 ? 9.853 47.745 15.855 1.00 59.16 257 ARG A O 1
ATOM 2033 N N . GLU A 1 258 ? 9.742 49.171 17.600 1.00 60.81 258 GLU A N 1
ATOM 2034 C CA . GLU A 1 258 ? 8.998 50.274 16.988 1.00 60.81 258 GLU A CA 1
ATOM 2035 C C . GLU A 1 258 ? 9.976 51.443 16.865 1.00 60.81 258 GLU A C 1
ATOM 2037 O O . GLU A 1 258 ? 10.616 51.820 17.849 1.00 60.81 258 GLU A O 1
ATOM 2042 N N . GLU A 1 259 ? 10.107 51.958 15.648 1.00 62.41 259 GLU A N 1
ATOM 2043 C CA . GLU A 1 259 ? 10.137 53.390 15.348 1.00 62.41 259 GLU A CA 1
ATOM 2044 C C . GLU A 1 259 ? 9.514 53.581 13.959 1.00 62.41 259 GLU A C 1
ATOM 2046 O O . GLU A 1 259 ? 9.827 52.753 13.066 1.00 62.41 259 GLU A O 1
#

pLDDT: mean 73.25, std 20.37, range [36.84, 98.31]

Organism: Lentinula edodes (NCBI:txid5353)